Protein AF-A0A9W9QM06-F1 (afdb_monomer)

Mean predicted aligned error: 13.25 Å

Organism: Penicillium brevicompactum (NCBI:txid5074)

Radius of gyration: 21.18 Å; Cα contacts (8 Å, |Δi|>4): 259; chains: 1; bounding box: 56×49×56 Å

Solvent-accessible surface area (backbone atoms only — not comparable to full-atom values): 14933 Å² total; per-residue (Å²): 137,88,85,82,87,90,76,99,64,84,91,76,88,83,69,60,56,23,32,35,39,74,56,100,86,46,78,48,74,53,68,62,34,67,70,49,41,49,54,55,42,48,32,62,78,35,73,86,60,53,84,82,47,45,80,38,79,52,86,68,62,52,46,97,86,40,59,50,33,40,25,37,31,66,77,77,40,32,38,33,41,19,24,74,37,75,56,99,90,37,82,38,80,38,58,40,76,44,50,41,76,61,56,66,76,49,93,64,54,59,59,80,82,54,57,61,77,78,68,60,79,66,77,74,49,69,76,74,63,84,62,74,77,76,82,68,78,82,84,82,78,84,75,76,78,77,48,77,66,52,52,52,51,50,48,56,50,50,52,50,48,62,35,39,33,55,54,72,71,31,77,78,36,68,38,82,90,33,69,60,27,55,42,51,53,52,49,52,51,28,62,76,64,69,63,77,84,87,74,86,74,84,83,68,74,79,48,76,49,90,83,38,65,94,74,68,87,67,71,92,56,56,60,46,84,50,94,94,40,78,47,66,69,80,130

pLDDT: mean 71.0, std 15.87, range [24.39, 90.06]

Sequence (235 aa):
MTWGVEGSGTYTSMVGKWYRLYHPRGRISPPDDESTLRIIKHLCDKPDNLEGWEPVPFSSPIHSNLDYIYTVNIDAGTLTISLWGEIDGLLAPSAVQMDLTKIHEISSINYHLMRKPQCMLGEYIPESNKAQAKQFETFEIDFGIPTPMNELQGQFFTDLVFIWRFHIDDPLTWRYNFPIFRVSCVAFLRLAAWDFEVSFDCNVELPISFASIPLWSYPDADVYGFHGYLVVFTG

Secondary structure (DSSP, 8-state):
------------SSS--EEEE--TTSPPPPTTSHHHHHHHHHHHH-TT--TTPEEESSPPPPPTT-SEEEEEETTTTEEEEEEEEEETTEEEEEEEEEEHHHHHH-SS--HHHH-----TTSTTS-------------------SPPHHHHHHHHHHHHHHHHTHHHHS-TTTTSTTSHHHHHHHHHHHHHHHT--PPP---------STT--------SSSEEEETTEEEE---

Nearest PDB structures (foldseek):
  8tm8-assembly1_A  TM=4.038E-01  e=3.265E-01  Dioscoreophyllum cumminsii
  3hdj-assembly1_B  TM=3.623E-01  e=1.220E+00  Bordetella pertussis
  3mha-assembly2_B  TM=3.062E-01  e=3.184E+00  Mycobacterium tuberculosis H37Rv
  3mh8-assembly2_B  TM=3.086E-01  e=4.561E+00  Mycobacterium tuberculosis H37Rv

Structure (mmCIF, N/CA/C/O backbone):
data_AF-A0A9W9QM06-F1
#
_entry.id   AF-A0A9W9QM06-F1
#
loop_
_atom_site.group_PDB
_atom_site.id
_atom_site.type_symbol
_atom_site.label_atom_id
_atom_site.label_alt_id
_atom_site.label_comp_id
_atom_site.label_asym_id
_atom_site.label_entity_id
_atom_site.label_seq_id
_atom_site.pdbx_PDB_ins_code
_atom_site.Cartn_x
_atom_site.Cartn_y
_atom_site.Cartn_z
_atom_site.occupancy
_atom_site.B_iso_or_equiv
_atom_site.auth_seq_id
_atom_site.auth_comp_id
_atom_site.auth_asym_id
_atom_site.auth_atom_id
_atom_site.pdbx_PDB_model_num
ATOM 1 N N . MET A 1 1 ? 14.118 -23.077 -23.819 1.00 30.78 1 MET A N 1
ATOM 2 C CA . MET A 1 1 ? 13.754 -24.172 -22.899 1.00 30.78 1 MET A CA 1
ATOM 3 C C . MET A 1 1 ? 12.344 -23.864 -22.435 1.00 30.78 1 MET A C 1
ATOM 5 O O . MET A 1 1 ? 12.149 -22.896 -21.719 1.00 30.78 1 MET A O 1
ATOM 9 N N . THR A 1 2 ? 11.364 -24.544 -23.016 1.00 28.34 2 THR A N 1
ATOM 10 C CA . THR A 1 2 ? 9.932 -24.324 -22.786 1.00 28.34 2 THR A CA 1
ATOM 11 C C . THR A 1 2 ? 9.496 -25.081 -21.542 1.00 28.34 2 THR A C 1
ATOM 13 O O . THR A 1 2 ? 9.722 -26.288 -21.476 1.00 28.34 2 THR A O 1
ATOM 16 N N . TRP A 1 3 ? 8.834 -24.406 -20.608 1.00 29.77 3 TRP A N 1
ATOM 17 C CA . TRP A 1 3 ? 8.066 -25.066 -19.557 1.00 29.77 3 TRP A CA 1
ATOM 18 C C . TRP A 1 3 ? 6.601 -24.691 -19.722 1.00 29.77 3 TRP A C 1
ATOM 20 O O . TRP A 1 3 ? 6.249 -23.514 -19.727 1.00 29.77 3 TRP A O 1
ATOM 30 N N . GLY A 1 4 ? 5.782 -25.716 -19.940 1.00 24.39 4 GLY A N 1
ATOM 31 C CA . GLY A 1 4 ? 4.337 -25.631 -20.018 1.00 24.39 4 GLY A CA 1
ATOM 32 C C . GLY A 1 4 ? 3.690 -26.247 -18.780 1.00 24.39 4 GLY A C 1
ATOM 33 O O . GLY A 1 4 ? 4.005 -27.379 -18.432 1.00 24.39 4 GLY A O 1
ATOM 34 N N . VAL A 1 5 ? 2.778 -25.451 -18.220 1.00 33.88 5 VAL A N 1
ATOM 35 C CA . VAL A 1 5 ? 1.422 -25.762 -17.736 1.00 33.88 5 VAL A CA 1
ATOM 36 C C . VAL A 1 5 ? 1.223 -26.604 -16.460 1.00 33.88 5 VAL A C 1
ATOM 38 O O . VAL A 1 5 ? 1.718 -27.711 -16.307 1.00 33.88 5 VAL A O 1
ATOM 41 N N . GLU A 1 6 ? 0.326 -26.037 -15.642 1.00 25.86 6 GLU A N 1
ATOM 42 C CA . GLU A 1 6 ? -0.555 -26.625 -14.623 1.00 25.86 6 GLU A CA 1
ATOM 43 C C . GLU A 1 6 ? -0.038 -26.805 -13.190 1.00 25.86 6 GLU A C 1
ATOM 45 O O . GLU A 1 6 ? 0.567 -27.795 -12.794 1.00 25.86 6 GLU A O 1
ATOM 50 N N . GLY A 1 7 ? -0.448 -25.838 -12.370 1.00 24.67 7 GLY A N 1
ATOM 51 C CA . GLY A 1 7 ? -0.610 -25.964 -10.934 1.00 24.67 7 GLY A CA 1
ATOM 52 C C . GLY A 1 7 ? -1.580 -24.885 -10.470 1.00 24.67 7 GLY A C 1
ATOM 53 O O . GLY A 1 7 ? -1.171 -23.766 -10.184 1.00 24.67 7 GLY A O 1
ATOM 54 N N . SER A 1 8 ? -2.874 -25.209 -10.425 1.00 32.84 8 SER A N 1
ATOM 55 C CA . SER A 1 8 ? -3.881 -24.458 -9.674 1.00 32.84 8 SER A CA 1
ATOM 56 C C . SER A 1 8 ? -3.541 -24.549 -8.183 1.00 32.84 8 SER A C 1
ATOM 58 O O . SER A 1 8 ? -4.066 -25.393 -7.458 1.00 32.84 8 SER A O 1
ATOM 60 N N . GLY A 1 9 ? -2.586 -23.736 -7.748 1.00 25.94 9 GLY A N 1
ATOM 61 C CA . GLY A 1 9 ? -2.232 -23.537 -6.355 1.00 25.94 9 GLY A CA 1
ATOM 62 C C . GLY A 1 9 ? -2.838 -22.226 -5.895 1.00 25.94 9 GLY A C 1
ATOM 63 O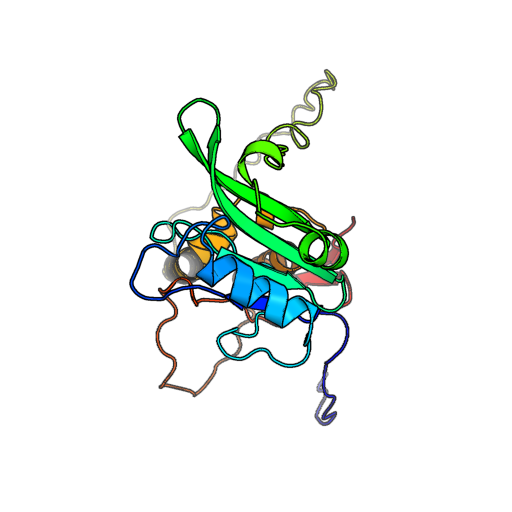 O . GLY A 1 9 ? -2.459 -21.159 -6.365 1.00 25.94 9 GLY A O 1
ATOM 64 N N . THR A 1 10 ? -3.792 -22.295 -4.977 1.00 31.89 10 THR A N 1
ATOM 65 C CA . THR A 1 10 ? -4.155 -21.161 -4.131 1.00 31.89 10 THR A CA 1
ATOM 66 C C . THR A 1 10 ? -2.900 -20.710 -3.381 1.00 31.89 10 THR A C 1
ATOM 68 O O . THR A 1 10 ? -2.533 -21.312 -2.371 1.00 31.89 10 THR A O 1
ATOM 71 N N . TYR A 1 11 ? -2.221 -19.677 -3.882 1.00 32.09 11 TYR A N 1
ATOM 72 C CA . TYR A 1 11 ? -1.158 -18.975 -3.165 1.00 32.09 11 TYR A CA 1
ATOM 73 C C . TYR A 1 11 ? -1.791 -18.120 -2.064 1.00 32.09 11 TYR A C 1
ATOM 75 O O . TYR A 1 11 ? -1.904 -16.903 -2.153 1.00 32.09 11 TYR A O 1
ATOM 83 N N . THR A 1 12 ? -2.270 -18.787 -1.024 1.00 42.03 12 THR A N 1
ATOM 84 C CA . THR A 1 12 ? -2.654 -18.171 0.242 1.00 42.03 12 THR A CA 1
ATOM 85 C C . THR A 1 12 ? -1.739 -18.743 1.301 1.00 42.03 12 THR A C 1
ATOM 87 O O . THR A 1 12 ? -1.973 -19.872 1.723 1.00 42.03 12 THR A O 1
ATOM 90 N N . SER A 1 13 ? -0.702 -17.999 1.694 1.00 40.88 13 SER A N 1
ATOM 91 C CA . SER A 1 13 ? -0.121 -18.024 3.048 1.00 40.88 13 SER A CA 1
ATOM 92 C C . SER A 1 13 ? 1.255 -17.348 3.057 1.00 40.88 13 SER A C 1
ATOM 94 O O . SER A 1 13 ? 2.252 -18.055 3.044 1.00 40.88 13 SER A O 1
ATOM 96 N N . MET A 1 14 ? 1.292 -16.010 3.113 1.00 41.56 14 MET A N 1
ATOM 97 C CA . MET A 1 14 ? 2.364 -15.192 3.743 1.00 41.56 14 MET A CA 1
ATOM 98 C C . MET A 1 14 ? 1.945 -13.719 3.897 1.00 41.56 14 MET A C 1
ATOM 100 O O . MET A 1 14 ? 2.568 -12.964 4.639 1.00 41.56 14 MET A O 1
ATOM 104 N N . VAL A 1 15 ? 0.865 -13.298 3.238 1.00 56.03 15 VAL A N 1
ATOM 105 C CA . VAL A 1 15 ? 0.273 -11.976 3.435 1.00 56.03 15 VAL A CA 1
ATOM 106 C C . VAL A 1 15 ? -0.713 -12.071 4.596 1.00 56.03 15 VAL A C 1
ATOM 108 O O . VAL A 1 15 ? -1.692 -12.810 4.502 1.00 56.03 15 VAL A O 1
ATOM 111 N N . GLY A 1 16 ? -0.433 -11.381 5.705 1.00 61.25 16 GLY A N 1
ATOM 112 C CA . GLY A 1 16 ? -1.362 -11.313 6.836 1.00 61.25 16 GLY A CA 1
ATOM 113 C C . GLY A 1 16 ? -2.766 -10.890 6.387 1.00 61.25 16 GLY A C 1
ATOM 114 O O . GLY A 1 16 ? -2.934 -10.226 5.365 1.00 61.25 16 GLY A O 1
ATOM 115 N N . LYS A 1 17 ? -3.800 -11.276 7.127 1.00 81.25 17 LYS A N 1
ATOM 116 C CA . LYS A 1 17 ? -5.175 -10.855 6.846 1.00 81.25 17 LYS A CA 1
ATOM 117 C C . LYS A 1 17 ? -5.360 -9.391 7.235 1.00 81.25 17 LYS A C 1
ATOM 119 O O . LYS A 1 17 ? -5.677 -9.083 8.389 1.00 81.25 17 LYS A O 1
ATOM 124 N N . TRP A 1 18 ? -5.145 -8.501 6.268 1.00 85.00 18 TRP A N 1
ATOM 125 C CA . TRP A 1 18 ? -5.311 -7.066 6.449 1.00 85.00 18 TRP A CA 1
ATOM 126 C C . TRP A 1 18 ? -6.661 -6.582 5.932 1.00 85.00 18 TRP A C 1
ATOM 128 O O . TRP A 1 18 ? -7.111 -6.959 4.849 1.00 85.00 18 TRP A O 1
ATOM 138 N N . TYR A 1 19 ? -7.279 -5.686 6.693 1.00 86.56 19 TYR A N 1
ATOM 139 C CA . TYR A 1 19 ? -8.492 -5.000 6.274 1.00 86.56 19 TYR A CA 1
ATOM 140 C C . TYR A 1 19 ? -8.398 -3.522 6.608 1.00 86.56 19 TYR A C 1
ATOM 142 O O . TYR A 1 19 ? -7.867 -3.154 7.656 1.00 86.56 19 TYR A O 1
ATOM 150 N N . ARG A 1 20 ? -8.933 -2.670 5.738 1.00 87.25 20 ARG A N 1
ATOM 151 C CA . ARG A 1 20 ? -9.011 -1.227 5.956 1.00 87.25 20 ARG A CA 1
ATOM 152 C C . ARG A 1 20 ? -10.449 -0.766 6.133 1.00 87.25 20 ARG A C 1
ATOM 154 O O . ARG A 1 20 ? -11.363 -1.305 5.519 1.00 87.25 20 ARG A O 1
ATOM 161 N N . LEU A 1 21 ? -10.627 0.288 6.911 1.00 85.88 21 LEU A N 1
ATOM 162 C CA . LEU A 1 21 ? -11.875 1.021 7.041 1.00 85.88 21 LEU A CA 1
ATOM 163 C C . LEU A 1 21 ? -11.596 2.496 6.761 1.00 85.88 21 LEU A C 1
ATOM 165 O O . LEU A 1 21 ? -10.740 3.120 7.398 1.00 85.88 21 LEU A O 1
ATOM 169 N N . TYR A 1 22 ? -12.335 3.048 5.803 1.00 78.06 22 TYR A N 1
ATOM 170 C CA . TYR A 1 22 ? -12.335 4.473 5.497 1.00 78.06 22 TYR A CA 1
ATOM 171 C C . TYR A 1 22 ? -13.716 4.931 5.013 1.00 78.06 22 TYR A C 1
ATOM 173 O O . TYR A 1 22 ? -14.547 4.114 4.615 1.00 78.06 22 TYR A O 1
ATOM 181 N N . HIS A 1 23 ? -13.965 6.244 5.014 1.00 70.31 23 HIS A N 1
ATOM 182 C CA . HIS A 1 23 ? -15.181 6.811 4.436 1.00 70.31 23 HIS A CA 1
ATOM 183 C C . HIS A 1 23 ? -14.873 7.499 3.092 1.00 70.31 23 HIS A C 1
ATOM 185 O O . HIS A 1 23 ? -14.113 8.466 3.068 1.00 70.31 23 HIS A O 1
ATOM 191 N N . PRO A 1 24 ? -15.459 7.058 1.962 1.00 57.94 24 PRO A N 1
ATOM 192 C CA . PRO A 1 24 ? -15.067 7.518 0.624 1.00 57.94 24 PRO A CA 1
ATOM 193 C C . PRO A 1 24 ? -15.405 8.988 0.312 1.00 57.94 24 PRO A C 1
ATOM 195 O O . PRO A 1 24 ? -14.967 9.499 -0.716 1.00 57.94 24 PRO A O 1
ATOM 198 N N . ARG A 1 25 ? -16.208 9.674 1.142 1.00 56.91 25 ARG A N 1
ATOM 199 C CA . ARG A 1 25 ? -16.717 11.034 0.859 1.00 56.91 25 ARG A CA 1
ATOM 200 C C . ARG A 1 25 ? -16.650 12.027 2.024 1.00 56.91 25 ARG A C 1
ATOM 202 O O . ARG A 1 25 ? -17.303 13.066 1.959 1.00 56.91 25 ARG A O 1
ATOM 209 N N . GLY A 1 26 ? -15.898 11.758 3.087 1.00 53.47 26 GLY A N 1
ATOM 210 C CA . GLY A 1 26 ? -15.901 12.678 4.223 1.00 53.47 26 GLY A CA 1
ATOM 211 C C . GLY A 1 26 ? -14.810 12.435 5.243 1.00 53.47 26 GLY A C 1
ATOM 212 O O . GLY A 1 26 ? -14.182 11.378 5.261 1.00 53.47 26 GLY A O 1
ATOM 213 N N . ARG A 1 27 ? -14.637 13.441 6.108 1.00 56.44 27 ARG A N 1
ATOM 214 C CA . ARG A 1 27 ? -13.900 13.312 7.364 1.00 56.44 27 ARG A CA 1
ATOM 215 C C . ARG A 1 27 ? -14.430 12.087 8.092 1.00 56.44 27 ARG A C 1
ATOM 217 O O . ARG A 1 27 ? -15.626 12.019 8.376 1.00 56.44 27 ARG A O 1
ATOM 224 N N . ILE A 1 28 ? -13.570 11.109 8.344 1.00 65.12 28 ILE A N 1
ATOM 225 C CA . ILE A 1 28 ? -13.951 10.021 9.236 1.00 65.12 28 ILE A CA 1
ATOM 226 C C . ILE A 1 28 ? -14.008 10.605 10.636 1.00 65.12 28 ILE A C 1
ATOM 228 O O . ILE A 1 28 ? -13.157 11.419 11.000 1.00 65.12 28 ILE A O 1
ATOM 232 N N . SER A 1 29 ? -15.005 10.187 11.409 1.00 68.50 29 SER A N 1
ATOM 233 C CA . SER A 1 29 ? -15.045 10.519 12.820 1.00 68.50 29 SER A CA 1
ATOM 234 C C . SER A 1 29 ? -13.722 10.104 13.478 1.00 68.50 29 SER A C 1
ATOM 236 O O . SER A 1 29 ? -13.209 9.007 13.209 1.00 68.50 29 SER A O 1
ATOM 238 N N . PRO A 1 30 ? -13.136 10.983 14.299 1.00 73.56 30 PRO A N 1
ATOM 239 C CA . PRO A 1 30 ? -11.843 10.720 14.903 1.00 73.56 30 PRO A CA 1
ATOM 240 C C . PRO A 1 30 ? -11.904 9.468 15.803 1.00 73.56 30 PRO A C 1
ATOM 242 O O . PRO A 1 30 ? -12.996 9.007 16.149 1.00 73.56 30 PRO A O 1
ATOM 245 N N . PRO A 1 31 ? -10.756 8.864 16.159 1.00 72.50 31 PRO A N 1
ATOM 246 C CA . PRO A 1 31 ? -10.723 7.593 16.891 1.00 72.50 31 PRO A CA 1
ATOM 247 C C . PRO A 1 31 ? -11.451 7.609 18.243 1.00 72.50 31 PRO A C 1
ATOM 249 O O . PRO A 1 31 ? -11.847 6.562 18.751 1.00 72.50 31 PRO A O 1
ATOM 252 N N . ASP A 1 32 ? -11.596 8.789 18.839 1.00 72.56 32 ASP A N 1
ATOM 253 C CA . ASP A 1 32 ? -12.296 9.055 20.093 1.00 72.56 32 ASP A CA 1
ATOM 254 C C . ASP A 1 32 ? -13.815 9.220 19.932 1.00 72.56 32 ASP A C 1
ATOM 256 O O . ASP A 1 32 ? -14.530 9.241 20.935 1.00 72.56 32 ASP A O 1
ATOM 260 N N . ASP A 1 33 ? -14.324 9.287 18.700 1.00 81.19 33 ASP A N 1
ATOM 261 C CA . ASP A 1 33 ? -15.757 9.301 18.443 1.00 81.19 33 ASP A CA 1
ATOM 262 C C . ASP A 1 33 ? -16.408 7.969 18.831 1.00 81.19 33 ASP A C 1
ATOM 264 O O . ASP A 1 33 ? -15.908 6.875 18.549 1.00 81.19 33 ASP A O 1
ATOM 268 N N . GLU A 1 34 ? -17.576 8.061 19.461 1.00 79.25 34 GLU A N 1
ATOM 269 C CA . GLU A 1 34 ? -18.265 6.901 20.015 1.00 79.25 34 GLU A CA 1
ATOM 270 C C . GLU A 1 34 ? -18.680 5.898 18.927 1.00 79.25 34 GLU A C 1
ATOM 272 O O . GLU A 1 34 ? -18.667 4.688 19.161 1.00 79.25 34 GLU A O 1
ATOM 277 N N . SER A 1 35 ? -19.027 6.376 17.725 1.00 81.19 35 SER A N 1
ATOM 278 C CA . SER A 1 35 ? -19.419 5.497 16.620 1.00 81.19 35 SER A CA 1
ATOM 279 C C . SER A 1 35 ? -18.226 4.701 16.089 1.00 81.19 35 SER A C 1
ATOM 281 O O . SER A 1 35 ? -18.332 3.483 15.928 1.00 81.19 35 SER A O 1
ATOM 283 N N . THR A 1 36 ? -17.070 5.349 15.927 1.00 81.56 36 THR A N 1
ATOM 284 C CA . THR A 1 36 ? -15.813 4.702 15.536 1.00 81.56 36 THR A CA 1
ATOM 285 C C . THR A 1 36 ? -15.374 3.683 16.583 1.00 81.56 36 THR A C 1
ATOM 287 O O . THR A 1 36 ? -15.065 2.537 16.246 1.00 81.56 36 THR A O 1
ATOM 290 N N . LEU A 1 37 ? -15.412 4.056 17.866 1.00 81.00 37 LEU A N 1
ATOM 291 C CA . LEU A 1 37 ? -15.056 3.159 18.964 1.00 81.00 37 LEU A CA 1
ATOM 292 C C . LEU A 1 37 ? -15.960 1.920 18.994 1.00 81.00 37 LEU A C 1
ATO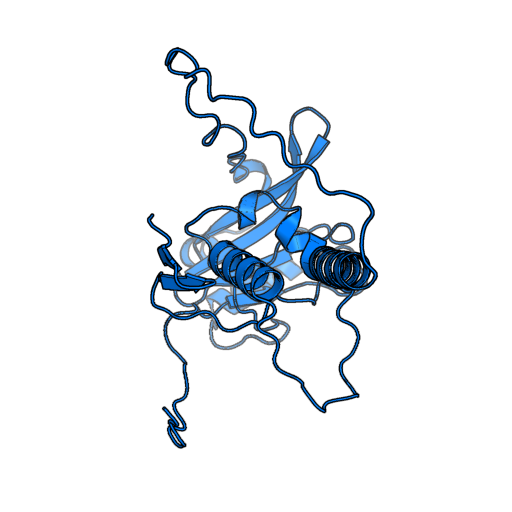M 294 O O . LEU A 1 37 ? -15.469 0.813 19.210 1.00 81.00 37 LEU A O 1
ATOM 298 N N . ARG A 1 38 ? -17.269 2.080 18.754 1.00 83.94 38 ARG A N 1
ATOM 299 C CA . ARG A 1 38 ? -18.207 0.950 18.672 1.00 83.94 38 ARG A CA 1
ATOM 300 C C . ARG A 1 38 ? -17.863 0.000 17.528 1.00 83.94 38 ARG A C 1
ATOM 302 O O . ARG A 1 38 ? -17.912 -1.206 17.744 1.00 83.94 38 ARG A O 1
ATOM 309 N N . ILE A 1 39 ? -17.491 0.514 16.354 1.00 85.06 39 ILE A N 1
ATOM 310 C CA . ILE A 1 39 ? -17.079 -0.319 15.211 1.00 85.06 39 ILE A CA 1
ATOM 311 C C . ILE A 1 39 ? -15.820 -1.121 15.562 1.00 85.06 39 ILE A C 1
ATOM 313 O O . ILE A 1 39 ? -15.783 -2.332 15.351 1.00 85.06 39 ILE A O 1
ATOM 317 N N . ILE A 1 40 ? -14.815 -0.468 16.152 1.00 83.31 40 ILE A N 1
ATOM 318 C CA . ILE A 1 40 ? -13.562 -1.125 16.546 1.00 83.31 40 ILE A CA 1
ATOM 319 C C . ILE A 1 40 ? -13.810 -2.170 17.646 1.00 83.31 40 ILE A C 1
ATOM 321 O O . ILE A 1 40 ? -13.301 -3.282 17.559 1.00 83.31 40 ILE A O 1
ATOM 325 N N . LYS A 1 41 ? -14.624 -1.860 18.661 1.00 83.19 41 LYS A N 1
ATOM 326 C CA . LYS A 1 41 ? -14.968 -2.821 19.724 1.00 83.19 41 LYS A CA 1
ATOM 327 C C . LYS A 1 41 ? -15.761 -4.007 19.199 1.00 83.19 41 LYS A C 1
ATOM 329 O O . LYS A 1 41 ? -15.475 -5.136 19.571 1.00 83.19 41 LYS A O 1
ATOM 334 N N . HIS A 1 42 ? -16.709 -3.761 18.301 1.00 84.94 42 HIS A N 1
ATOM 335 C CA . HIS A 1 42 ? -17.459 -4.828 17.658 1.00 84.94 42 HIS A CA 1
ATOM 336 C C . HIS A 1 42 ? -16.537 -5.764 16.859 1.00 84.94 42 HIS A C 1
ATOM 338 O O . HIS A 1 42 ? -16.736 -6.977 16.892 1.00 84.94 42 HIS A O 1
ATOM 344 N N . LEU A 1 43 ? -15.502 -5.227 16.202 1.00 84.50 43 LEU A N 1
ATOM 345 C CA . LEU A 1 43 ? -14.460 -6.036 15.567 1.00 84.50 43 LEU A CA 1
ATOM 346 C C . LEU A 1 43 ? -13.666 -6.864 16.592 1.00 84.50 43 LEU A C 1
ATOM 348 O O . LEU A 1 43 ? -13.397 -8.032 16.335 1.00 84.50 43 LEU A O 1
ATOM 352 N N . CYS A 1 44 ? -13.320 -6.303 17.756 1.00 81.12 44 CYS A N 1
ATOM 353 C CA . CYS A 1 44 ? -12.672 -7.066 18.831 1.00 81.12 44 CYS A CA 1
ATOM 354 C C . CYS A 1 44 ? -13.556 -8.221 19.339 1.00 81.12 44 CYS A C 1
ATOM 356 O O . CYS A 1 44 ? -13.049 -9.313 19.584 1.00 81.12 44 CYS A O 1
ATOM 358 N N . ASP A 1 45 ? -14.866 -7.994 19.476 1.00 82.69 45 ASP A N 1
ATOM 359 C CA . ASP A 1 45 ? -15.818 -8.998 19.969 1.00 82.69 45 ASP A CA 1
ATOM 360 C C . ASP A 1 45 ? -16.110 -10.088 18.924 1.00 82.69 45 ASP A C 1
ATOM 362 O O . ASP A 1 45 ? -16.369 -11.245 19.265 1.00 82.69 45 ASP A O 1
ATOM 366 N N . LYS A 1 46 ? -16.118 -9.711 17.640 1.00 84.56 46 LYS A N 1
ATOM 367 C CA . LYS A 1 46 ? -16.440 -10.572 16.497 1.00 84.56 46 LYS A CA 1
ATOM 368 C C . LYS A 1 46 ? -15.445 -10.326 15.356 1.00 84.56 46 LYS A C 1
ATOM 370 O O . LYS A 1 46 ? -15.814 -9.684 14.371 1.00 84.56 46 LYS A O 1
ATOM 375 N N . PRO A 1 47 ? -14.219 -10.870 15.441 1.00 79.88 47 PRO A N 1
ATOM 376 C CA . PRO A 1 47 ? -13.173 -10.637 14.439 1.00 79.88 47 PRO A CA 1
ATOM 377 C C . PRO A 1 47 ? -13.541 -11.156 13.042 1.00 79.88 47 PRO A C 1
ATOM 379 O O . PRO A 1 47 ? -13.023 -10.658 12.047 1.00 79.88 47 PRO A O 1
ATOM 382 N N . ASP A 1 48 ? -14.473 -12.109 12.958 1.00 79.69 48 ASP A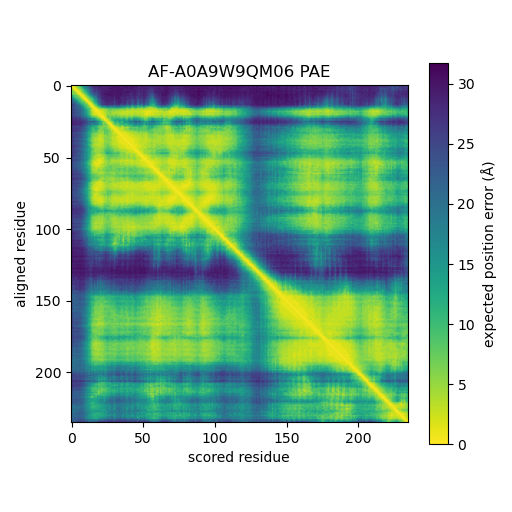 N 1
ATOM 383 C CA . ASP A 1 48 ? -14.982 -12.637 11.689 1.00 79.69 48 ASP A CA 1
ATOM 384 C C . ASP A 1 48 ? -16.032 -11.723 11.027 1.00 79.69 48 ASP A C 1
ATOM 386 O O . ASP A 1 48 ? -16.350 -11.901 9.850 1.00 79.69 48 ASP A O 1
ATOM 390 N N . ASN A 1 49 ? -16.595 -10.748 11.757 1.00 82.31 49 ASN A N 1
ATOM 391 C CA . ASN A 1 49 ? -17.589 -9.823 11.215 1.00 82.31 49 ASN A CA 1
ATOM 392 C C . ASN A 1 49 ? -16.932 -8.525 10.727 1.00 82.31 49 ASN A C 1
ATOM 394 O O . ASN A 1 49 ? -16.821 -7.538 11.455 1.00 82.31 49 ASN A O 1
ATOM 398 N N . LEU A 1 50 ? -16.534 -8.549 9.458 1.00 82.06 50 LEU A N 1
ATOM 399 C CA . LEU A 1 50 ? -15.811 -7.482 8.766 1.00 82.06 50 LEU A CA 1
ATOM 400 C C . LEU A 1 50 ? -16.728 -6.605 7.902 1.00 82.06 50 LEU A C 1
ATOM 402 O O . LEU A 1 50 ? -16.300 -6.038 6.899 1.00 82.06 50 LEU A O 1
ATOM 406 N N . GLU A 1 51 ? -18.005 -6.488 8.267 1.00 83.56 51 GLU A N 1
ATOM 407 C CA . GLU A 1 51 ? -18.941 -5.618 7.556 1.00 83.56 51 GLU A CA 1
ATOM 408 C C . GLU A 1 51 ? -18.428 -4.164 7.532 1.00 83.56 51 GLU A C 1
ATOM 410 O O . GLU A 1 51 ? -18.108 -3.577 8.566 1.00 83.56 51 GLU A O 1
ATOM 415 N N . GLY A 1 52 ? -18.311 -3.592 6.329 1.00 80.50 52 GLY A N 1
ATOM 416 C CA . GLY A 1 52 ? -17.766 -2.248 6.107 1.00 80.50 52 GLY A CA 1
ATOM 417 C C . GLY A 1 52 ? -16.237 -2.165 6.013 1.00 80.50 52 GLY A C 1
ATOM 418 O O . GLY A 1 52 ? -15.723 -1.102 5.668 1.00 80.50 52 GLY A O 1
ATOM 419 N N . TRP A 1 53 ? -15.514 -3.259 6.261 1.00 86.00 53 TRP A N 1
ATOM 420 C CA . TRP A 1 53 ? -14.066 -3.332 6.084 1.00 86.00 53 TRP A CA 1
ATOM 421 C C . TRP A 1 53 ? -13.714 -3.872 4.694 1.00 86.00 53 TRP A C 1
ATOM 423 O O . TRP A 1 53 ? -14.263 -4.872 4.235 1.00 86.00 53 TRP A O 1
ATOM 433 N N . GLU A 1 54 ? -12.773 -3.221 4.019 1.00 86.69 54 GLU A N 1
ATOM 434 C CA . GLU A 1 54 ? -12.274 -3.638 2.710 1.00 86.69 54 GLU A CA 1
ATOM 435 C C . GLU A 1 54 ? -10.995 -4.477 2.878 1.00 86.69 54 GLU A C 1
ATOM 437 O O . GLU A 1 54 ? -10.076 -4.031 3.572 1.00 86.69 54 GLU A O 1
ATOM 442 N N . PRO A 1 55 ? -10.893 -5.669 2.263 1.00 84.88 55 PRO A N 1
ATOM 443 C CA . PRO A 1 55 ? -9.669 -6.462 2.304 1.00 84.88 55 PRO A CA 1
ATOM 444 C C . PRO A 1 55 ? -8.537 -5.752 1.562 1.00 84.88 55 PRO A C 1
ATOM 446 O O . PRO A 1 55 ? -8.723 -5.234 0.461 1.00 84.88 55 PRO A O 1
ATOM 449 N N . VAL A 1 56 ? -7.344 -5.761 2.151 1.00 82.50 56 VAL A N 1
ATOM 450 C CA . VAL A 1 56 ? -6.136 -5.182 1.554 1.00 82.50 56 VAL A CA 1
ATOM 451 C C . VAL A 1 56 ? -4.949 -6.125 1.734 1.00 82.50 56 VAL A C 1
ATOM 453 O O . VAL A 1 56 ? -4.955 -6.953 2.638 1.00 82.50 56 VAL A O 1
ATOM 456 N N . PRO A 1 57 ? -3.913 -6.044 0.889 1.00 77.62 57 PRO A N 1
ATOM 457 C CA . PRO A 1 57 ? -2.732 -6.894 1.026 1.00 77.62 57 PRO A CA 1
ATOM 458 C C . PRO A 1 57 ? -1.765 -6.414 2.120 1.00 77.62 57 PRO A C 1
ATOM 460 O O . PRO A 1 57 ? -0.904 -7.167 2.556 1.00 77.62 57 PRO A O 1
ATOM 463 N N . PHE A 1 58 ? -1.853 -5.165 2.571 1.00 80.62 58 PHE A N 1
ATOM 464 C CA . PHE A 1 58 ? -0.970 -4.613 3.602 1.00 80.62 58 PHE A CA 1
ATOM 465 C C . PHE A 1 58 ? -1.555 -3.329 4.194 1.00 80.62 58 PHE A C 1
ATOM 467 O O . PHE A 1 58 ? -2.594 -2.834 3.750 1.00 80.62 58 PHE A O 1
ATOM 474 N N . SER A 1 59 ? -0.872 -2.784 5.205 1.00 78.38 59 SER A N 1
ATOM 475 C CA . SER A 1 59 ? -1.236 -1.511 5.829 1.00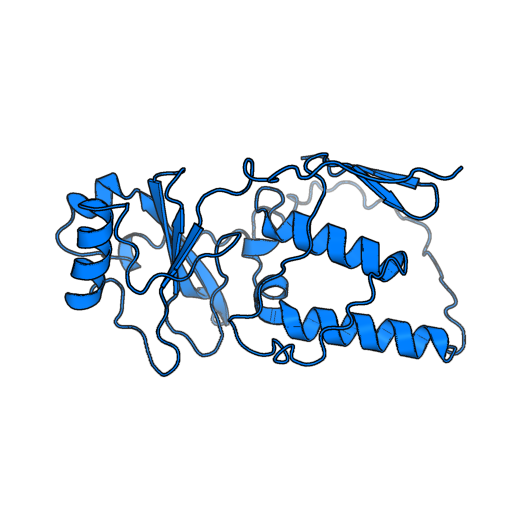 78.38 59 SER A CA 1
ATOM 476 C C . SER A 1 59 ? -1.414 -0.402 4.797 1.00 78.38 59 SER A C 1
ATOM 478 O O . SER A 1 59 ? -0.536 -0.180 3.967 1.00 78.38 59 SER A O 1
ATOM 480 N N . SER A 1 60 ? -2.540 0.309 4.867 1.00 78.62 60 SER A N 1
ATOM 481 C CA . SER A 1 60 ? -2.825 1.406 3.943 1.00 78.62 60 SER A CA 1
ATOM 482 C C . SER A 1 60 ? -2.185 2.719 4.428 1.00 78.62 60 SER A C 1
ATOM 484 O O . SER A 1 60 ? -2.355 3.071 5.604 1.00 78.62 60 SER A O 1
ATOM 486 N N . PRO A 1 61 ? -1.465 3.449 3.555 1.00 77.69 61 PRO A N 1
ATOM 487 C CA . PRO A 1 61 ? -0.916 4.766 3.871 1.00 77.69 61 PRO A CA 1
ATOM 488 C C . PRO A 1 61 ? -2.037 5.802 3.977 1.00 77.69 61 PRO A C 1
ATOM 490 O O . PRO A 1 61 ? -3.110 5.620 3.394 1.00 77.69 61 PRO A O 1
ATOM 493 N N . ILE A 1 62 ? -1.800 6.900 4.701 1.00 78.81 62 ILE A N 1
ATOM 494 C CA . ILE A 1 62 ? -2.785 7.984 4.818 1.00 78.81 62 ILE A CA 1
ATOM 495 C C . ILE A 1 62 ? -2.910 8.766 3.503 1.00 78.81 62 ILE A C 1
ATOM 497 O O . ILE A 1 62 ? -1.926 9.118 2.858 1.00 78.81 62 ILE A O 1
ATOM 501 N N . HIS A 1 63 ? -4.146 9.054 3.099 1.00 75.94 63 HIS A N 1
ATOM 502 C CA . HIS A 1 63 ? -4.440 9.811 1.887 1.00 75.94 63 HIS A CA 1
ATOM 503 C C . HIS A 1 63 ? -4.591 11.311 2.178 1.00 75.94 63 HIS A C 1
ATOM 505 O O . HIS A 1 63 ? -5.113 11.693 3.223 1.00 75.94 63 HIS A O 1
ATOM 511 N N . SER A 1 64 ? -4.233 12.176 1.221 1.00 72.44 64 SER A N 1
ATOM 512 C CA . SER A 1 64 ? -4.297 13.644 1.382 1.00 72.44 64 SER A CA 1
ATOM 513 C C . SER A 1 64 ? -5.696 14.184 1.689 1.00 72.44 64 SER A C 1
ATOM 515 O O . SER A 1 64 ? -5.834 15.241 2.291 1.00 72.44 64 SER A O 1
ATOM 517 N N . ASN A 1 65 ? -6.738 13.466 1.265 1.00 73.75 65 ASN A N 1
ATOM 518 C CA . ASN A 1 65 ? -8.136 13.870 1.455 1.00 73.75 65 ASN A CA 1
ATOM 519 C C . ASN A 1 65 ? -8.814 13.155 2.637 1.00 73.75 65 ASN A C 1
ATOM 521 O O . ASN A 1 65 ? -10.028 13.275 2.788 1.00 73.75 65 ASN A O 1
ATOM 525 N N . LEU A 1 66 ? -8.069 12.362 3.413 1.00 77.00 66 LEU A N 1
ATOM 526 C CA . LEU A 1 66 ? -8.585 11.625 4.564 1.00 77.00 66 LEU A CA 1
ATOM 527 C C . LEU A 1 66 ? -7.878 12.092 5.836 1.00 77.00 66 LEU A C 1
ATOM 529 O O . LEU A 1 66 ? -6.660 12.247 5.854 1.00 77.00 66 LEU A O 1
ATOM 533 N N . ASP A 1 67 ? -8.653 12.269 6.903 1.00 78.44 67 ASP A N 1
ATOM 534 C CA . ASP A 1 67 ? -8.108 12.621 8.219 1.00 78.44 67 ASP A CA 1
ATOM 535 C C . ASP A 1 67 ? -7.543 11.383 8.938 1.00 78.44 67 ASP A C 1
ATOM 537 O O . ASP A 1 67 ? -6.540 11.472 9.646 1.00 78.44 67 ASP A O 1
ATOM 541 N N . TYR A 1 68 ? -8.169 10.219 8.716 1.00 82.25 68 TYR A N 1
ATOM 542 C CA . TYR A 1 68 ? -7.819 8.944 9.342 1.00 82.25 68 TYR A CA 1
ATOM 543 C C . TYR A 1 68 ? -8.012 7.782 8.363 1.00 82.25 68 TYR A C 1
ATOM 545 O O . TYR A 1 68 ? -8.902 7.822 7.512 1.00 82.25 68 TYR A O 1
ATOM 553 N N . ILE A 1 69 ? -7.223 6.722 8.522 1.00 85.38 69 ILE A N 1
ATOM 554 C CA . ILE A 1 69 ? -7.466 5.396 7.944 1.00 85.38 69 ILE A CA 1
ATOM 555 C C . ILE A 1 69 ? -7.206 4.363 9.031 1.00 85.38 69 ILE A C 1
ATOM 557 O O . ILE A 1 69 ? -6.156 4.372 9.672 1.00 85.38 69 ILE A O 1
ATOM 561 N N . TYR A 1 70 ? -8.151 3.450 9.214 1.00 86.56 70 TYR A N 1
ATOM 562 C CA . TYR A 1 70 ? -8.009 2.340 10.147 1.00 86.56 70 TYR A CA 1
ATOM 563 C C . TYR A 1 70 ? -7.616 1.102 9.356 1.00 86.56 70 TYR A C 1
ATOM 565 O O . TYR A 1 70 ? -8.292 0.753 8.395 1.00 86.56 70 TYR A O 1
ATOM 573 N N . THR A 1 71 ? -6.533 0.440 9.743 1.00 88.19 71 THR A N 1
ATOM 574 C CA . THR A 1 71 ? -6.101 -0.827 9.149 1.00 88.19 71 THR A CA 1
ATOM 575 C C . THR A 1 71 ? -5.945 -1.863 10.253 1.00 88.19 71 THR A C 1
ATOM 577 O O . THR A 1 71 ? -5.188 -1.643 11.192 1.00 88.19 71 THR A O 1
ATOM 580 N N . VAL A 1 72 ? -6.635 -2.994 10.158 1.00 88.19 72 VAL A N 1
ATOM 581 C CA . VAL A 1 72 ? -6.481 -4.121 11.082 1.00 88.19 72 VAL A CA 1
ATOM 582 C C . VAL A 1 72 ? -5.646 -5.220 10.438 1.00 88.19 72 VAL A C 1
ATOM 584 O O . VAL A 1 72 ? -5.838 -5.542 9.269 1.00 88.19 72 VAL A O 1
ATOM 587 N N . ASN A 1 73 ? -4.735 -5.802 11.212 1.00 87.50 73 ASN A N 1
ATOM 588 C CA . ASN A 1 73 ? -4.100 -7.081 10.925 1.00 87.50 73 ASN A CA 1
ATOM 589 C C . ASN A 1 73 ? -4.684 -8.113 11.889 1.00 87.50 73 ASN A C 1
ATOM 591 O O . ASN A 1 73 ? -4.375 -8.074 13.083 1.00 87.50 73 ASN A O 1
ATOM 595 N N . ILE A 1 74 ? -5.538 -9.002 11.381 1.00 84.25 74 ILE A N 1
ATOM 596 C CA . ILE A 1 74 ? -6.212 -10.008 12.213 1.00 84.25 74 ILE A CA 1
ATOM 597 C C . ILE A 1 74 ? -5.204 -11.019 12.754 1.00 84.25 74 ILE A C 1
ATOM 599 O O . ILE A 1 74 ? -5.264 -11.368 13.929 1.00 84.25 74 ILE A O 1
ATOM 603 N N . ASP A 1 75 ? -4.244 -11.440 11.931 1.00 83.81 75 ASP A N 1
ATOM 604 C CA . ASP A 1 75 ? -3.275 -12.469 12.319 1.00 83.81 75 ASP A CA 1
ATOM 605 C C . ASP A 1 75 ? -2.309 -11.960 13.398 1.00 83.81 75 ASP A C 1
ATOM 607 O O . ASP A 1 75 ? -1.937 -12.703 14.303 1.00 83.81 75 ASP A O 1
ATOM 611 N N . ALA A 1 76 ? -1.929 -10.679 13.333 1.00 82.69 76 ALA A N 1
ATOM 612 C CA . ALA A 1 76 ? -1.100 -10.040 14.355 1.00 82.69 76 ALA A CA 1
ATOM 613 C C . ALA A 1 76 ? -1.907 -9.500 15.550 1.00 82.69 76 ALA A C 1
ATOM 615 O O . ALA A 1 76 ? -1.312 -9.090 16.544 1.00 82.69 76 ALA A O 1
ATOM 616 N N . GLY A 1 77 ? -3.240 -9.449 15.456 1.00 84.88 77 GLY A N 1
ATOM 617 C CA . GLY A 1 77 ? -4.098 -8.868 16.486 1.00 84.88 77 GLY A CA 1
ATOM 618 C C . GLY A 1 77 ? -3.882 -7.364 16.694 1.00 84.88 77 GLY A C 1
ATOM 619 O O . GLY A 1 77 ? -4.037 -6.872 17.811 1.00 84.88 77 GLY A O 1
ATOM 620 N N . THR A 1 78 ? -3.498 -6.618 15.651 1.00 86.75 78 THR A N 1
ATOM 621 C CA . THR A 1 78 ? -3.168 -5.186 15.770 1.00 86.75 78 THR A CA 1
ATOM 622 C C . THR A 1 78 ? -4.071 -4.295 14.932 1.00 86.75 78 THR A C 1
ATOM 624 O O . THR A 1 78 ? -4.325 -4.592 13.766 1.00 86.75 78 THR A O 1
ATOM 627 N N . LEU A 1 79 ? -4.458 -3.151 15.490 1.00 87.00 79 LEU A N 1
ATOM 628 C CA . LEU A 1 79 ? -5.075 -2.035 14.782 1.00 87.00 79 LEU A CA 1
ATOM 629 C C . LEU A 1 79 ? -4.039 -0.930 14.562 1.00 87.00 79 LEU A C 1
ATOM 631 O O . LEU A 1 79 ? -3.418 -0.457 15.511 1.00 87.00 79 LEU A O 1
ATOM 635 N N . THR A 1 80 ? -3.903 -0.474 13.327 1.00 86.69 80 THR A N 1
ATOM 636 C CA . THR A 1 80 ? -3.106 0.690 12.947 1.00 86.69 80 THR A CA 1
ATOM 637 C C . THR A 1 80 ? -4.036 1.823 12.538 1.00 86.69 80 THR A C 1
ATOM 639 O O . THR A 1 80 ? -4.907 1.647 11.690 1.00 86.69 80 THR A O 1
ATOM 642 N N . ILE A 1 81 ? -3.842 2.992 13.136 1.00 85.81 81 ILE A N 1
ATOM 643 C CA . ILE A 1 81 ? -4.529 4.233 12.788 1.00 85.81 81 ILE A CA 1
ATOM 644 C C . ILE A 1 81 ? -3.519 5.112 12.058 1.00 85.81 81 ILE A C 1
ATOM 646 O O . ILE A 1 81 ? -2.592 5.627 12.686 1.00 85.81 81 ILE A O 1
ATOM 650 N N . SER A 1 82 ? -3.683 5.265 10.749 1.00 84.62 82 SER A N 1
ATOM 651 C CA . SER A 1 82 ? -2.899 6.187 9.923 1.00 84.62 82 SER A CA 1
ATOM 652 C C . SER A 1 82 ? -3.585 7.553 9.914 1.00 84.62 82 SER A C 1
ATOM 654 O O . SER A 1 82 ? -4.801 7.628 9.744 1.00 84.62 82 SER A O 1
ATOM 656 N N . LEU A 1 83 ? -2.828 8.628 10.113 1.00 85.00 83 LEU A N 1
ATOM 657 C CA . LEU A 1 83 ? -3.315 10.007 10.180 1.00 85.00 83 LEU A CA 1
ATOM 658 C C . LEU A 1 83 ? -2.220 10.997 9.764 1.00 85.00 83 LEU A C 1
ATOM 660 O O . LEU A 1 83 ? -1.041 10.647 9.697 1.00 85.00 83 LEU A O 1
ATOM 664 N N . TRP A 1 84 ? -2.597 12.254 9.549 1.00 81.06 84 TRP A N 1
ATOM 665 C CA . TRP A 1 84 ? -1.632 13.334 9.358 1.00 81.06 84 TRP A CA 1
ATOM 666 C C . TRP A 1 84 ? -1.095 13.823 10.706 1.00 81.06 84 TRP A C 1
ATOM 668 O O . TRP A 1 84 ? -1.846 14.241 11.588 1.00 81.06 84 TRP A O 1
ATOM 678 N N . GLY A 1 85 ? 0.222 13.748 10.871 1.00 77.62 85 GLY A N 1
ATOM 679 C CA . GLY A 1 85 ? 0.953 14.381 11.958 1.00 77.62 85 GLY A CA 1
ATOM 680 C C . GLY A 1 85 ? 1.659 15.648 11.486 1.00 77.62 85 GLY A C 1
ATOM 681 O O . GLY A 1 85 ? 1.761 15.921 10.298 1.00 77.62 85 GLY A O 1
ATOM 682 N N . GLU A 1 86 ? 2.185 16.405 12.440 1.00 76.25 86 GLU A N 1
ATOM 683 C CA . GLU A 1 86 ? 3.069 17.546 12.190 1.00 76.25 86 GLU A CA 1
ATOM 684 C C . GLU A 1 86 ? 4.480 17.225 12.700 1.00 76.25 86 GLU A C 1
ATOM 686 O O . GLU A 1 86 ? 4.625 16.775 13.846 1.00 76.25 86 GLU A O 1
ATOM 691 N N . ILE A 1 87 ? 5.487 17.425 11.848 1.00 69.56 87 ILE A N 1
ATOM 692 C CA . ILE A 1 87 ? 6.922 17.301 12.138 1.00 69.56 87 ILE A CA 1
ATOM 693 C C . ILE A 1 87 ? 7.581 18.598 11.669 1.00 69.56 87 ILE A C 1
ATOM 695 O O . ILE A 1 87 ? 7.467 18.946 10.498 1.00 69.56 87 ILE A O 1
ATOM 699 N N . ASP A 1 88 ? 8.241 19.325 12.572 1.00 73.75 88 ASP A N 1
ATOM 700 C CA . ASP A 1 88 ? 8.944 20.583 12.262 1.00 73.75 88 ASP A CA 1
ATOM 701 C C . ASP A 1 88 ? 8.099 21.614 11.476 1.00 73.75 88 ASP A C 1
ATOM 703 O O . ASP A 1 88 ? 8.609 22.355 10.638 1.00 73.75 88 ASP A O 1
ATOM 707 N N . GLY A 1 89 ? 6.787 21.667 11.740 1.00 71.50 89 GLY A N 1
ATOM 708 C CA . GLY A 1 89 ? 5.849 22.570 11.056 1.00 71.50 89 GLY A CA 1
ATOM 709 C C . GLY A 1 89 ? 5.310 22.059 9.714 1.00 71.50 89 GLY A C 1
ATOM 710 O O . GLY A 1 89 ? 4.518 22.747 9.071 1.00 71.50 89 GLY A O 1
ATOM 711 N N . LEU A 1 90 ? 5.721 20.866 9.274 1.00 76.56 90 LEU A N 1
ATOM 712 C CA . LEU A 1 90 ? 5.271 20.228 8.037 1.00 76.56 90 LEU A CA 1
ATOM 713 C C . LEU A 1 90 ? 4.324 19.063 8.334 1.00 76.56 90 LEU A C 1
ATOM 715 O O . LEU A 1 90 ? 4.565 18.255 9.234 1.00 76.56 90 LEU A O 1
ATOM 719 N N . LEU A 1 91 ? 3.249 18.962 7.547 1.00 76.81 91 LEU A N 1
ATOM 720 C CA . LEU A 1 91 ? 2.354 17.808 7.590 1.00 76.81 91 LEU A CA 1
ATOM 721 C C . LEU A 1 91 ? 3.066 16.581 7.028 1.00 76.81 91 LEU A C 1
ATOM 723 O O . LEU A 1 91 ? 3.601 16.617 5.921 1.00 76.81 91 LEU A O 1
ATOM 727 N N . ALA A 1 92 ? 3.031 15.491 7.782 1.00 78.94 92 ALA A N 1
ATOM 728 C CA . ALA A 1 92 ? 3.660 14.236 7.417 1.00 78.94 92 ALA A CA 1
ATOM 729 C C . ALA A 1 92 ? 2.780 13.043 7.811 1.00 78.94 92 ALA A C 1
ATOM 731 O O . ALA A 1 92 ? 2.079 13.108 8.830 1.00 78.94 92 ALA A O 1
ATOM 732 N N . PRO A 1 93 ? 2.827 11.939 7.048 1.00 81.25 93 PRO A N 1
ATOM 733 C CA . PRO A 1 93 ? 2.175 10.697 7.431 1.00 81.25 93 PRO A CA 1
ATOM 734 C C . PRO A 1 93 ? 2.638 10.217 8.808 1.00 81.25 93 PRO A C 1
ATOM 736 O O . PRO A 1 93 ? 3.825 10.238 9.139 1.00 81.25 93 PRO A O 1
ATOM 739 N N . SER A 1 94 ? 1.690 9.783 9.629 1.00 80.81 94 SER A N 1
ATOM 740 C CA . SER A 1 94 ? 1.938 9.221 10.951 1.00 80.81 94 SER A CA 1
ATOM 741 C C . SER A 1 94 ? 1.020 8.029 11.175 1.00 80.81 94 SER A C 1
ATOM 743 O O . SER A 1 94 ? -0.124 8.017 10.731 1.00 80.81 94 SER A O 1
ATOM 745 N N . ALA A 1 95 ? 1.496 7.045 11.932 1.00 81.75 95 ALA A N 1
ATOM 746 C CA . ALA A 1 95 ? 0.711 5.874 12.289 1.00 81.75 95 ALA A CA 1
ATOM 747 C C . ALA A 1 95 ? 0.812 5.578 13.787 1.00 81.75 95 ALA A C 1
ATOM 749 O O . ALA A 1 95 ? 1.888 5.673 14.383 1.00 81.75 95 ALA A O 1
ATOM 750 N N . VAL A 1 96 ? -0.315 5.203 14.389 1.00 82.00 96 VAL A N 1
ATOM 751 C CA . VAL A 1 96 ? -0.393 4.704 15.765 1.00 82.00 96 VAL A CA 1
ATOM 752 C C . VAL A 1 96 ? -0.877 3.265 15.718 1.00 82.00 96 VAL A C 1
ATOM 754 O O . VAL A 1 96 ? -1.976 2.995 15.243 1.00 82.00 96 VAL A O 1
ATOM 757 N N . GLN A 1 97 ? -0.057 2.343 16.214 1.00 83.25 97 GLN A N 1
ATOM 758 C CA . GLN A 1 97 ? -0.403 0.928 16.298 1.00 83.25 97 GLN 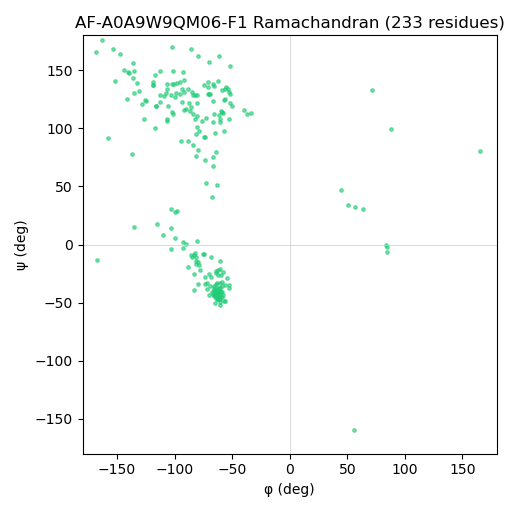A CA 1
ATOM 759 C C . GLN A 1 97 ? -0.842 0.569 17.717 1.00 83.25 97 GLN A C 1
ATOM 761 O O . GLN A 1 97 ? -0.237 0.999 18.702 1.00 83.25 97 GLN A O 1
ATOM 766 N N . MET A 1 98 ? -1.890 -0.238 17.814 1.00 82.00 98 MET A N 1
ATOM 767 C CA . MET A 1 98 ? -2.498 -0.691 19.055 1.00 82.00 98 MET A CA 1
ATOM 768 C C . MET A 1 98 ? -2.790 -2.187 18.980 1.00 82.00 98 MET A C 1
ATOM 770 O O . MET A 1 98 ? -3.079 -2.730 17.918 1.00 82.00 98 MET A O 1
ATOM 774 N N . ASP A 1 99 ? -2.728 -2.843 20.131 1.00 84.12 99 ASP A N 1
ATOM 775 C CA . ASP A 1 99 ? -3.139 -4.235 20.294 1.00 84.12 99 ASP A CA 1
ATOM 776 C C . ASP A 1 99 ? -4.664 -4.288 20.478 1.00 84.12 99 ASP A C 1
ATOM 778 O O . ASP A 1 99 ? -5.208 -3.561 21.319 1.00 84.12 99 ASP A O 1
ATOM 782 N N . LEU A 1 100 ? -5.352 -5.126 19.700 1.00 82.94 100 LEU A N 1
ATOM 783 C CA . LEU A 1 100 ? -6.810 -5.279 19.755 1.00 82.94 100 LEU A CA 1
ATOM 784 C C . LEU A 1 100 ? -7.294 -5.712 21.144 1.00 82.94 100 LEU A C 1
ATOM 786 O O . LEU A 1 100 ? -8.371 -5.287 21.569 1.00 82.94 100 LEU A O 1
ATOM 790 N N . THR A 1 101 ? -6.492 -6.490 21.876 1.00 81.00 101 THR A N 1
ATOM 791 C CA . THR A 1 101 ? -6.826 -6.929 23.241 1.00 81.00 101 THR A CA 1
ATOM 792 C C . THR A 1 101 ? -6.907 -5.750 24.207 1.00 81.00 101 THR A C 1
ATOM 794 O O . THR A 1 101 ? -7.837 -5.656 25.003 1.00 81.00 101 THR A O 1
ATOM 797 N N . LYS A 1 102 ? -5.995 -4.781 24.073 1.00 79.69 102 LYS A N 1
ATOM 798 C CA . LYS A 1 102 ? -5.966 -3.573 24.908 1.00 79.69 102 LYS A CA 1
ATOM 799 C C . LYS A 1 102 ? -7.103 -2.619 24.569 1.00 79.69 102 LYS A C 1
ATOM 801 O O . LYS A 1 102 ? -7.607 -1.941 25.453 1.00 79.69 102 LYS A O 1
ATOM 806 N N . ILE A 1 103 ? -7.523 -2.561 23.305 1.00 76.25 103 ILE A N 1
ATOM 807 C CA . ILE A 1 103 ? -8.629 -1.690 22.884 1.00 76.25 103 ILE A CA 1
ATOM 808 C C . ILE A 1 103 ? -9.955 -2.132 23.513 1.00 76.25 103 ILE A C 1
ATOM 810 O O . ILE A 1 103 ? -10.764 -1.281 23.890 1.00 76.25 103 ILE A O 1
ATOM 814 N N . HIS A 1 104 ? -10.165 -3.441 23.672 1.00 69.06 104 HIS A N 1
ATOM 815 C CA . HIS A 1 104 ? -11.373 -3.971 24.303 1.00 69.06 104 HIS A CA 1
ATOM 816 C C . HIS A 1 104 ? -11.553 -3.450 25.744 1.00 69.06 104 HIS A C 1
ATOM 818 O O . HIS A 1 104 ? -12.666 -3.127 26.159 1.00 69.06 104 HIS A O 1
ATOM 824 N N . GLU A 1 105 ? -10.449 -3.267 26.472 1.00 70.88 105 GLU A N 1
ATOM 825 C CA . GLU A 1 105 ? -10.440 -2.822 27.872 1.00 70.88 105 GLU A CA 1
ATOM 826 C C . GLU A 1 105 ? -10.592 -1.299 28.046 1.00 70.88 105 GLU A C 1
ATOM 828 O O . GLU A 1 105 ? -10.872 -0.818 29.145 1.00 70.88 105 GLU A O 1
ATOM 833 N N . ILE A 1 106 ? -10.422 -0.515 26.978 1.00 72.75 106 ILE A N 1
ATOM 834 C CA . ILE A 1 106 ? -10.350 0.947 27.055 1.00 72.75 106 ILE A CA 1
ATOM 835 C C . ILE A 1 106 ? -11.723 1.590 26.787 1.00 72.75 106 ILE A C 1
ATOM 837 O O . ILE A 1 106 ? -12.492 1.177 25.915 1.00 72.75 106 ILE A O 1
ATOM 841 N N . SER A 1 107 ? -12.058 2.642 27.541 1.00 65.50 107 SER A N 1
ATOM 842 C CA . SER A 1 107 ? -13.301 3.412 27.375 1.00 65.50 107 SER A CA 1
ATOM 843 C C . SER A 1 107 ? -13.227 4.488 26.285 1.00 65.50 107 SER A C 1
ATOM 845 O O . SER A 1 107 ? -14.264 4.823 25.723 1.00 65.50 107 SER A O 1
ATOM 847 N N . SER A 1 108 ? -12.035 4.997 25.955 1.00 66.75 108 SER A N 1
ATOM 848 C CA . SER A 1 108 ? -11.805 5.951 24.861 1.00 66.75 108 SER A CA 1
ATOM 849 C C . SER A 1 108 ? -10.398 5.836 24.262 1.00 66.75 108 SER A C 1
ATOM 851 O O . SER A 1 108 ? -9.407 5.676 24.977 1.00 66.75 108 SER A O 1
ATOM 853 N N . ILE A 1 109 ? -10.280 5.949 22.937 1.00 67.69 109 ILE A N 1
ATOM 854 C CA . ILE A 1 109 ? -8.978 5.935 22.259 1.00 67.69 109 ILE A CA 1
ATOM 855 C C . ILE A 1 109 ? -8.364 7.336 22.355 1.00 67.69 109 ILE A C 1
ATOM 857 O O . ILE A 1 109 ? -8.625 8.208 21.530 1.00 67.69 109 ILE A O 1
ATOM 861 N N . ASN A 1 110 ? -7.513 7.570 23.356 1.00 65.69 110 ASN A N 1
ATOM 862 C CA . ASN A 1 110 ? -6.722 8.800 23.421 1.00 65.69 110 ASN A CA 1
ATOM 863 C C . ASN A 1 110 ? -5.477 8.684 22.526 1.00 65.69 110 ASN A C 1
ATOM 865 O O . ASN A 1 110 ? -4.356 8.468 22.995 1.00 65.69 110 ASN A O 1
ATOM 869 N N . TYR A 1 111 ? -5.679 8.814 21.214 1.00 63.91 111 TYR A N 1
ATOM 870 C CA . TYR A 1 111 ? -4.601 8.699 20.231 1.00 63.91 111 TYR A CA 1
ATOM 871 C C . TYR A 1 111 ? -3.542 9.808 20.373 1.00 63.91 111 TYR A C 1
ATOM 873 O O . TYR A 1 111 ? -2.385 9.584 20.026 1.00 63.91 111 TYR A O 1
ATOM 881 N N . HIS A 1 112 ? -3.888 10.968 20.949 1.00 58.78 112 HIS A N 1
ATOM 882 C CA . HIS A 1 112 ? -2.931 12.038 21.252 1.00 58.78 112 HIS A CA 1
ATOM 883 C C . HIS A 1 112 ? -1.902 11.629 22.315 1.00 58.78 112 HIS A C 1
ATOM 885 O O . HIS A 1 112 ? -0.726 11.953 22.167 1.00 58.78 112 HIS A O 1
ATOM 891 N N . LEU A 1 113 ? -2.309 10.880 23.349 1.00 52.22 113 LEU A N 1
ATOM 892 C CA . LEU A 1 113 ? -1.381 10.313 24.340 1.00 52.22 113 LEU A CA 1
ATOM 893 C C . LEU A 1 113 ? -0.576 9.130 23.785 1.00 52.22 113 LEU A C 1
ATOM 895 O O . LEU A 1 113 ? 0.534 8.864 24.244 1.00 52.22 113 LEU A O 1
ATOM 899 N N . MET A 1 114 ? -1.137 8.413 22.807 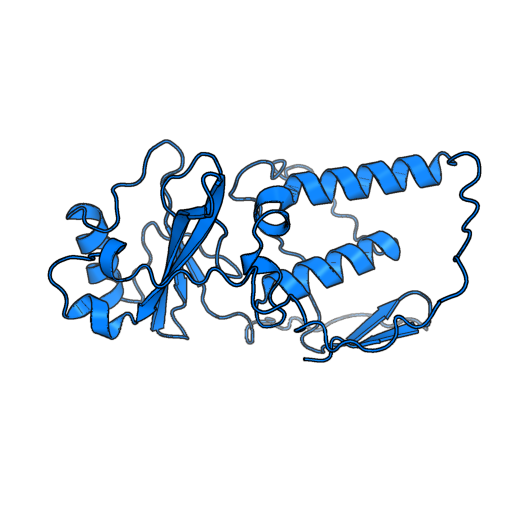1.00 53.31 114 MET A N 1
ATOM 900 C CA . MET A 1 114 ? -0.505 7.255 22.166 1.00 53.31 114 MET A CA 1
ATOM 901 C C . MET A 1 114 ? 0.341 7.621 20.944 1.00 53.31 114 MET A C 1
ATOM 903 O O . MET A 1 114 ? 0.971 6.737 20.360 1.00 53.31 114 MET A O 1
ATOM 907 N N . ARG A 1 115 ? 0.424 8.916 20.605 1.00 52.84 115 ARG A N 1
ATOM 908 C CA . ARG A 1 115 ? 1.385 9.493 19.662 1.00 52.84 115 ARG A CA 1
ATOM 909 C C . ARG A 1 115 ? 2.789 9.380 20.256 1.00 52.84 115 ARG A C 1
ATOM 911 O O . ARG A 1 115 ? 3.431 10.373 20.573 1.00 52.84 115 ARG A O 1
ATOM 918 N N . LYS A 1 116 ? 3.307 8.158 20.385 1.00 47.59 116 LYS A N 1
ATOM 919 C CA . LYS A 1 116 ? 4.734 7.969 20.165 1.00 47.59 116 LYS A CA 1
ATOM 920 C C . LYS A 1 116 ? 4.910 8.281 18.687 1.00 47.59 116 LYS A C 1
ATOM 922 O O . LYS A 1 116 ? 4.340 7.554 17.873 1.00 47.59 116 LYS A O 1
ATOM 927 N N . PRO A 1 117 ? 5.594 9.373 18.322 1.00 44.12 117 PRO A N 1
ATOM 928 C CA . PRO A 1 117 ? 5.898 9.590 16.930 1.00 44.12 117 PRO A CA 1
ATOM 929 C C . PRO A 1 117 ? 6.742 8.388 16.521 1.00 44.12 117 PRO A C 1
ATOM 931 O O . PRO A 1 117 ? 7.900 8.290 16.911 1.00 44.12 117 PRO A O 1
ATOM 934 N N . GLN A 1 118 ? 6.190 7.467 15.734 1.00 47.34 118 GLN A N 1
ATOM 935 C CA . GLN A 1 118 ? 7.024 6.607 14.900 1.00 47.34 118 GLN A CA 1
ATOM 936 C C . GLN A 1 118 ? 7.559 7.463 13.744 1.00 47.34 118 GLN A C 1
ATOM 938 O O . GLN A 1 118 ? 7.387 7.151 12.571 1.00 47.34 118 GLN A O 1
ATOM 943 N N . CYS A 1 119 ? 8.165 8.595 14.095 1.00 40.69 119 CYS A N 1
ATOM 944 C CA . CYS A 1 119 ? 8.864 9.480 13.199 1.00 40.69 119 CYS A CA 1
ATOM 945 C C . CYS A 1 119 ? 10.266 8.896 13.060 1.00 40.69 119 CYS A C 1
ATOM 947 O O . CYS A 1 119 ? 11.175 9.222 13.815 1.00 40.69 119 CYS A O 1
ATOM 949 N N . MET A 1 120 ? 10.403 7.953 12.134 1.00 48.50 120 MET A N 1
ATOM 950 C CA . MET A 1 120 ? 11.669 7.270 11.864 1.00 48.50 120 MET A CA 1
ATOM 951 C C . MET A 1 120 ? 12.381 7.888 10.663 1.00 48.50 120 MET A C 1
ATOM 953 O O . MET A 1 120 ? 13.122 7.202 9.970 1.00 48.50 120 MET A O 1
ATOM 957 N N . LEU A 1 121 ? 12.179 9.185 10.406 1.00 41.66 121 LEU A N 1
ATOM 958 C CA . LEU A 1 121 ? 13.068 9.900 9.490 1.00 41.66 121 LEU A CA 1
ATOM 959 C C . LEU A 1 121 ? 14.501 9.950 10.068 1.00 41.66 121 LEU A C 1
ATOM 961 O O . LEU A 1 121 ? 15.465 10.067 9.322 1.00 41.66 121 LEU A O 1
ATOM 965 N N . GLY A 1 122 ? 14.645 9.817 11.396 1.00 37.62 122 GLY A N 1
ATOM 966 C CA . GLY A 1 122 ? 15.928 9.878 12.100 1.00 37.62 122 GLY A CA 1
ATOM 967 C C . GLY A 1 122 ? 16.694 8.558 12.247 1.00 37.62 122 GLY A C 1
ATOM 968 O O . GLY A 1 122 ? 17.897 8.612 12.466 1.00 37.62 122 GLY A O 1
ATOM 969 N N . GLU A 1 123 ? 16.061 7.385 12.118 1.00 37.38 123 GLU A N 1
ATOM 970 C CA . GLU A 1 123 ? 16.755 6.097 12.353 1.00 37.38 123 GLU A CA 1
ATOM 971 C C . GLU A 1 123 ? 17.507 5.556 11.125 1.00 37.38 123 GLU A C 1
ATOM 973 O O . GLU A 1 123 ? 18.310 4.635 11.249 1.00 37.38 123 GLU A O 1
ATOM 978 N N . TYR A 1 124 ? 17.311 6.167 9.953 1.00 38.97 124 TYR A N 1
ATOM 979 C CA . TYR A 1 124 ? 18.078 5.888 8.732 1.00 38.97 124 TYR A CA 1
ATOM 980 C C . TYR A 1 124 ? 18.920 7.076 8.265 1.00 38.97 124 TYR A C 1
ATOM 982 O O . TYR A 1 124 ? 19.400 7.081 7.135 1.00 38.97 124 TYR A O 1
ATOM 990 N N . ILE A 1 125 ? 19.168 8.065 9.126 1.00 35.59 125 ILE A N 1
ATOM 991 C CA . ILE A 1 125 ? 20.449 8.757 9.026 1.00 35.59 125 ILE A CA 1
ATOM 992 C C . ILE A 1 125 ? 21.400 7.746 9.654 1.00 35.59 125 ILE A C 1
ATOM 994 O O . ILE A 1 125 ? 21.319 7.564 10.871 1.00 35.59 125 ILE A O 1
ATOM 998 N N . PRO A 1 126 ? 22.256 7.034 8.888 1.00 36.19 126 PRO A N 1
ATOM 999 C CA . PRO A 1 126 ? 23.365 6.368 9.543 1.00 36.19 126 PRO A CA 1
ATOM 1000 C C . PRO A 1 126 ? 23.995 7.479 10.361 1.00 36.19 126 PRO A C 1
ATOM 1002 O O . PRO A 1 126 ? 24.321 8.518 9.772 1.00 36.19 126 PRO A O 1
ATOM 1005 N N . GLU A 1 127 ? 24.093 7.319 11.690 1.00 38.09 127 GLU A N 1
ATOM 1006 C CA . GLU A 1 127 ? 24.997 8.152 12.470 1.00 38.09 127 GLU A CA 1
ATOM 1007 C C . GLU A 1 127 ? 26.219 8.265 11.590 1.00 38.09 127 GLU A C 1
ATOM 1009 O O . GLU A 1 127 ? 26.783 7.242 11.182 1.00 38.09 127 GLU A O 1
ATOM 1014 N N . SER A 1 128 ? 26.497 9.489 11.144 1.00 43.50 128 SER A N 1
ATOM 1015 C CA . SER A 1 128 ? 27.654 9.782 10.335 1.00 43.50 128 SER A CA 1
ATOM 1016 C C . SER A 1 128 ? 28.829 9.539 11.272 1.00 43.50 128 SER A C 1
ATOM 1018 O O . SER A 1 128 ? 29.478 10.469 11.754 1.00 43.50 128 SER A O 1
ATOM 1020 N N . ASN A 1 129 ? 29.134 8.260 11.511 1.00 41.31 129 ASN A N 1
ATOM 1021 C CA . ASN A 1 129 ? 30.466 7.741 11.527 1.00 41.31 129 ASN A CA 1
ATOM 1022 C C . ASN A 1 129 ? 31.143 8.578 10.472 1.00 41.31 129 ASN A C 1
ATOM 1024 O O . ASN A 1 129 ? 30.748 8.559 9.304 1.00 41.31 129 ASN A O 1
ATOM 1028 N N . LYS A 1 130 ? 32.087 9.396 10.921 1.00 44.75 130 LYS A N 1
ATOM 1029 C CA . LYS A 1 130 ? 33.029 10.118 10.081 1.00 44.75 130 LYS A CA 1
ATOM 1030 C C . LYS A 1 130 ? 33.894 9.086 9.345 1.00 44.75 130 LYS A C 1
ATOM 1032 O O . LYS A 1 130 ? 35.116 9.106 9.433 1.00 44.75 130 LYS A O 1
ATOM 1037 N N . ALA A 1 131 ? 33.255 8.120 8.691 1.00 48.59 131 ALA A N 1
ATOM 1038 C CA . ALA A 1 131 ? 33.811 7.266 7.693 1.00 48.59 131 ALA A CA 1
ATOM 1039 C C . ALA A 1 131 ? 34.207 8.259 6.620 1.00 48.59 131 ALA A C 1
ATOM 1041 O O . ALA A 1 131 ? 33.360 8.967 6.074 1.00 48.59 131 ALA A O 1
ATOM 1042 N N . GLN A 1 132 ? 35.516 8.402 6.445 1.00 48.03 132 GLN A N 1
ATOM 1043 C CA . GLN A 1 132 ? 36.099 9.107 5.320 1.00 48.03 132 GLN A CA 1
ATOM 1044 C C . GLN A 1 132 ? 35.235 8.793 4.106 1.00 48.03 132 GLN A C 1
ATOM 1046 O O . GLN A 1 132 ? 35.136 7.623 3.728 1.00 48.03 132 GLN A O 1
ATOM 1051 N N . ALA A 1 133 ? 34.535 9.804 3.585 1.00 53.53 133 ALA A N 1
ATOM 1052 C CA . ALA A 1 133 ? 33.743 9.650 2.383 1.00 53.53 133 ALA A CA 1
ATOM 1053 C C . ALA A 1 133 ? 34.691 9.053 1.347 1.00 53.53 133 ALA A C 1
ATOM 1055 O O . ALA A 1 133 ? 35.655 9.707 0.944 1.00 53.53 133 ALA A O 1
ATOM 1056 N N . LYS A 1 134 ? 34.505 7.770 1.014 1.00 59.84 134 LYS A N 1
ATOM 1057 C CA . LYS A 1 134 ? 35.251 7.158 -0.078 1.00 59.84 134 LYS A CA 1
ATOM 1058 C C . LYS A 1 134 ? 34.910 8.015 -1.283 1.00 59.84 134 LYS A C 1
ATOM 1060 O O . LYS A 1 134 ? 33.747 8.102 -1.663 1.00 59.84 134 LYS A O 1
ATOM 1065 N N . GLN A 1 135 ? 35.909 8.718 -1.801 1.00 54.47 135 GLN A N 1
ATOM 1066 C CA . GLN A 1 135 ? 35.788 9.443 -3.050 1.00 54.47 135 GLN A CA 1
ATOM 1067 C C . GLN A 1 135 ? 35.582 8.375 -4.120 1.00 54.47 135 GLN A C 1
ATOM 1069 O O . GLN A 1 135 ? 36.525 7.707 -4.537 1.00 54.47 135 GLN A O 1
ATOM 1074 N N . PHE A 1 136 ? 34.323 8.125 -4.460 1.00 60.50 136 PHE A N 1
ATOM 1075 C CA . PHE A 1 136 ? 33.987 7.345 -5.632 1.00 60.50 136 PHE A CA 1
ATOM 1076 C C . PHE A 1 136 ? 34.232 8.238 -6.842 1.00 60.50 136 PHE A C 1
ATOM 1078 O O . PHE A 1 136 ? 33.941 9.435 -6.811 1.00 60.50 136 PHE A O 1
ATOM 1085 N N . GLU A 1 137 ? 34.831 7.662 -7.874 1.00 66.38 137 GLU A N 1
ATOM 1086 C CA . GLU A 1 137 ? 34.973 8.318 -9.164 1.00 66.38 137 GLU A CA 1
ATOM 1087 C C . GLU A 1 137 ? 33.577 8.722 -9.655 1.00 66.38 137 GLU A C 1
ATOM 1089 O O . GLU A 1 137 ? 32.624 7.947 -9.527 1.00 66.38 137 GLU A O 1
ATOM 1094 N N . THR A 1 138 ? 33.431 9.960 -10.130 1.00 73.62 138 THR A N 1
ATOM 1095 C CA . THR A 1 138 ? 32.151 10.458 -10.637 1.00 73.62 138 THR A CA 1
ATOM 1096 C C . THR A 1 138 ? 31.712 9.557 -11.783 1.00 73.62 138 THR A C 1
ATOM 1098 O O . THR A 1 138 ? 32.366 9.507 -12.821 1.00 73.62 138 THR A O 1
ATOM 1101 N N . PHE A 1 139 ? 30.617 8.822 -11.591 1.00 63.28 139 PHE A N 1
ATOM 1102 C CA . PHE A 1 139 ? 30.039 8.010 -12.652 1.00 63.28 139 PHE A CA 1
ATOM 1103 C C . PHE A 1 139 ? 29.337 8.940 -13.643 1.00 63.28 139 PHE A C 1
ATOM 1105 O O . PHE A 1 139 ? 28.191 9.340 -13.440 1.00 63.28 139 PHE A O 1
ATOM 1112 N N . GLU A 1 140 ? 30.062 9.346 -14.682 1.00 72.88 140 GLU A N 1
ATOM 1113 C CA . GLU A 1 140 ? 29.516 10.142 -15.776 1.00 72.88 140 GLU A CA 1
ATOM 1114 C C . GLU A 1 140 ? 28.773 9.218 -16.743 1.00 72.88 140 GLU A C 1
ATOM 1116 O O . GLU A 1 140 ? 29.371 8.502 -17.546 1.00 72.88 140 GLU A O 1
ATOM 1121 N N . ILE A 1 141 ? 27.445 9.212 -16.638 1.00 74.50 141 ILE A N 1
ATOM 1122 C CA . ILE A 1 141 ? 26.572 8.579 -17.624 1.00 74.50 141 ILE A CA 1
ATOM 1123 C C . ILE A 1 141 ? 26.195 9.643 -18.651 1.00 74.50 141 ILE A C 1
ATOM 1125 O O . ILE A 1 141 ? 25.512 10.612 -18.319 1.00 74.50 141 ILE A O 1
ATOM 1129 N N . ASP A 1 142 ? 26.613 9.452 -19.901 1.00 79.25 142 ASP A N 1
ATOM 1130 C CA . ASP A 1 142 ? 26.066 10.208 -21.024 1.00 79.25 142 ASP A CA 1
ATOM 1131 C C . ASP A 1 142 ? 24.750 9.561 -21.467 1.00 79.25 142 ASP A C 1
ATOM 1133 O O . ASP A 1 142 ? 24.727 8.460 -22.020 1.00 79.25 142 ASP A O 1
ATOM 1137 N N . PHE A 1 143 ? 23.639 10.236 -21.183 1.00 69.69 143 PHE A N 1
ATOM 1138 C CA . PHE A 1 143 ? 22.305 9.773 -21.557 1.00 69.69 143 PHE A CA 1
ATOM 1139 C C . PHE A 1 143 ? 21.943 10.095 -23.016 1.00 69.69 143 PHE A C 1
ATOM 1141 O O . PHE A 1 143 ? 20.943 9.575 -23.514 1.00 69.69 143 PHE A O 1
ATOM 1148 N N . GLY A 1 144 ? 22.735 10.921 -23.712 1.00 82.38 144 GLY A N 1
ATOM 1149 C CA . GLY A 1 144 ? 22.444 11.357 -25.075 1.00 82.38 144 GLY A CA 1
ATOM 1150 C C . GLY A 1 144 ? 21.071 12.030 -25.228 1.00 82.38 144 GLY A C 1
ATOM 1151 O O . GLY A 1 144 ? 20.470 12.521 -24.273 1.00 82.38 144 GLY A O 1
ATOM 1152 N N . ILE A 1 145 ? 20.566 12.073 -26.465 1.00 85.94 145 ILE A N 1
ATOM 1153 C CA . ILE A 1 145 ? 19.192 12.513 -26.747 1.00 85.94 145 ILE A CA 1
ATOM 1154 C C . ILE A 1 145 ? 18.255 11.328 -26.466 1.00 85.94 145 ILE A C 1
ATOM 1156 O O . ILE A 1 145 ? 18.498 10.252 -27.024 1.00 85.94 145 ILE A O 1
ATOM 1160 N N . PRO A 1 146 ? 17.186 11.498 -25.661 1.00 84.00 146 PRO A N 1
ATOM 1161 C CA . PRO A 1 146 ? 16.212 10.441 -25.423 1.00 84.00 146 PRO A CA 1
ATOM 1162 C C . PRO A 1 146 ? 15.677 9.874 -26.737 1.00 84.00 146 PRO A C 1
ATOM 1164 O O . PRO A 1 146 ? 15.275 10.609 -27.639 1.00 84.00 146 PRO A O 1
ATOM 1167 N N . THR A 1 147 ? 15.674 8.552 -26.854 1.00 88.00 147 THR A N 1
ATOM 1168 C CA . THR A 1 147 ? 14.989 7.882 -27.961 1.00 88.00 147 THR A CA 1
ATOM 1169 C C . THR A 1 147 ? 13.484 7.815 -27.673 1.00 88.00 147 THR A C 1
ATOM 1171 O O . THR A 1 147 ? 13.090 7.865 -26.505 1.00 88.00 147 THR A O 1
ATOM 1174 N N . PRO A 1 148 ? 12.626 7.581 -28.685 1.00 90.06 148 PRO A N 1
ATOM 1175 C CA . PRO A 1 148 ? 11.201 7.322 -28.450 1.00 90.06 148 PRO A CA 1
ATOM 1176 C C . PRO A 1 148 ? 10.944 6.171 -27.464 1.00 90.06 148 PRO A C 1
ATOM 1178 O O . PRO A 1 148 ? 9.947 6.160 -26.748 1.00 90.06 148 PRO A O 1
ATOM 1181 N N . MET A 1 149 ? 11.866 5.203 -27.390 1.00 84.50 149 MET A N 1
ATOM 1182 C CA . MET A 1 149 ? 11.805 4.138 -26.392 1.00 84.50 149 MET A CA 1
ATOM 1183 C C . MET A 1 149 ? 12.007 4.686 -24.975 1.00 84.50 149 MET A C 1
ATOM 1185 O O . MET A 1 149 ? 11.270 4.309 -24.073 1.00 84.50 149 MET A O 1
ATOM 1189 N N . ASN A 1 150 ? 12.962 5.597 -24.769 1.00 84.50 150 ASN A N 1
ATOM 1190 C CA . ASN A 1 150 ? 13.197 6.211 -23.459 1.00 84.50 150 ASN A CA 1
ATOM 1191 C C . ASN A 1 150 ? 12.017 7.078 -23.011 1.00 84.50 150 ASN A C 1
ATOM 1193 O O . ASN A 1 150 ? 11.669 7.071 -21.834 1.00 84.50 150 ASN A O 1
ATOM 1197 N N . GLU A 1 151 ? 11.378 7.787 -23.940 1.00 88.00 151 GLU A N 1
ATOM 1198 C CA . GLU A 1 151 ? 10.163 8.552 -23.649 1.00 88.00 151 GLU A CA 1
ATOM 1199 C C . GLU A 1 151 ? 9.033 7.632 -23.173 1.00 88.00 151 GLU A C 1
ATOM 1201 O O . GLU A 1 151 ? 8.396 7.906 -22.156 1.00 88.00 151 GLU A O 1
ATOM 1206 N N . LEU A 1 152 ? 8.845 6.489 -23.843 1.00 86.00 152 LEU A N 1
ATOM 1207 C CA . LEU A 1 152 ? 7.865 5.486 -23.436 1.00 86.00 152 LEU A CA 1
ATOM 1208 C C . LEU A 1 152 ? 8.185 4.900 -22.049 1.00 86.00 152 LEU A C 1
ATOM 1210 O O . LEU A 1 152 ? 7.284 4.790 -21.220 1.00 86.00 152 LEU A O 1
ATOM 1214 N N . GLN A 1 153 ? 9.457 4.588 -21.761 1.00 84.44 153 GLN A N 1
ATOM 1215 C CA . GLN A 1 153 ? 9.903 4.159 -20.421 1.00 84.44 153 GLN A CA 1
ATOM 1216 C C . GLN A 1 153 ? 9.545 5.190 -19.353 1.00 84.44 153 GLN A C 1
ATOM 1218 O O . GLN A 1 153 ? 8.992 4.840 -18.310 1.00 84.44 153 GLN A O 1
ATOM 1223 N N . GLY A 1 154 ? 9.856 6.459 -19.627 1.00 84.19 154 GLY A N 1
ATOM 1224 C CA . GLY A 1 154 ? 9.573 7.565 -18.724 1.00 84.19 154 GLY A CA 1
ATOM 1225 C C . GLY A 1 154 ? 8.079 7.714 -18.456 1.00 84.19 154 GLY A C 1
ATOM 1226 O O . GLY A 1 154 ? 7.690 7.918 -17.306 1.00 84.19 154 GLY A O 1
ATOM 1227 N N . GLN A 1 155 ? 7.239 7.542 -19.480 1.00 86.00 155 GLN A N 1
ATOM 1228 C CA . GLN A 1 155 ? 5.788 7.606 -19.328 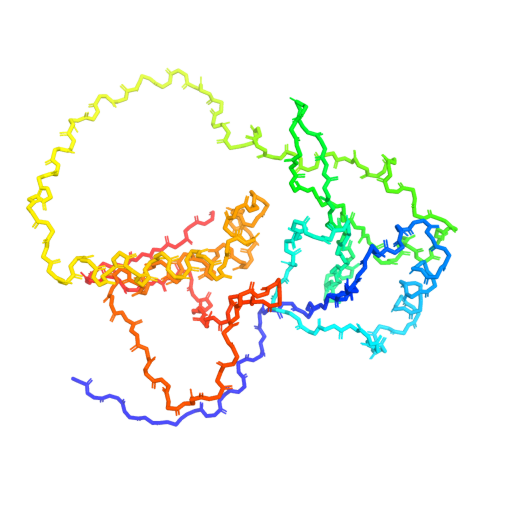1.00 86.00 155 GLN A CA 1
ATOM 1229 C C . GLN A 1 155 ? 5.263 6.468 -18.442 1.00 86.00 155 GLN A C 1
ATOM 1231 O O . GLN A 1 155 ? 4.585 6.745 -17.457 1.00 86.00 155 GLN A O 1
ATOM 1236 N N . PHE A 1 156 ? 5.646 5.213 -18.709 1.00 84.56 156 PHE A N 1
ATOM 1237 C CA . PHE A 1 156 ? 5.242 4.067 -17.880 1.00 84.56 156 PHE A CA 1
ATOM 1238 C C . PHE A 1 156 ? 5.666 4.219 -16.418 1.00 84.56 156 PHE A C 1
ATOM 1240 O O . PHE A 1 156 ? 4.889 3.932 -15.507 1.00 84.56 156 PHE A O 1
ATOM 1247 N N . PHE A 1 157 ? 6.897 4.678 -16.185 1.00 84.75 157 PHE A N 1
ATOM 1248 C CA . PHE A 1 157 ? 7.390 4.928 -14.836 1.00 84.75 157 PHE A CA 1
ATOM 1249 C C . PHE A 1 157 ? 6.586 6.032 -14.141 1.00 84.75 157 PHE A C 1
ATOM 1251 O O . PHE A 1 157 ? 6.164 5.859 -12.999 1.00 84.75 157 PHE A O 1
ATOM 1258 N N . THR A 1 158 ? 6.337 7.143 -14.836 1.00 85.19 158 THR A N 1
ATOM 1259 C CA . THR A 1 158 ? 5.553 8.267 -14.306 1.00 85.19 158 THR A CA 1
ATOM 1260 C C . THR A 1 158 ? 4.134 7.835 -13.956 1.00 85.19 158 THR A C 1
ATOM 1262 O O . THR A 1 158 ? 3.653 8.157 -12.871 1.00 85.19 158 THR A O 1
ATOM 1265 N N . ASP A 1 159 ? 3.490 7.061 -14.829 1.00 84.69 159 ASP A N 1
ATOM 1266 C CA . ASP A 1 159 ? 2.140 6.551 -14.605 1.00 84.69 159 ASP A CA 1
ATOM 1267 C C . ASP A 1 159 ? 2.099 5.599 -13.402 1.00 84.69 159 ASP A C 1
ATOM 1269 O O . ASP A 1 159 ? 1.215 5.735 -12.554 1.00 84.69 159 ASP A O 1
ATOM 1273 N N . LEU A 1 160 ? 3.085 4.699 -13.252 1.00 84.56 160 LEU A N 1
ATOM 1274 C CA . LEU A 1 160 ? 3.180 3.839 -12.066 1.00 84.56 160 LEU A CA 1
ATOM 1275 C C . LEU A 1 160 ? 3.325 4.673 -10.789 1.00 84.56 160 LEU A C 1
ATOM 1277 O O . LEU A 1 160 ? 2.575 4.474 -9.831 1.00 84.56 160 LEU A O 1
ATOM 1281 N N . VAL A 1 161 ? 4.290 5.598 -10.769 1.00 83.75 161 VAL A N 1
ATOM 1282 C CA . VAL A 1 161 ? 4.546 6.446 -9.598 1.00 83.75 161 VAL A CA 1
ATOM 1283 C C . VAL A 1 161 ? 3.297 7.237 -9.242 1.00 83.75 161 VAL A C 1
ATOM 1285 O O . VAL A 1 161 ? 2.952 7.334 -8.071 1.00 83.75 161 VAL A O 1
ATOM 1288 N N . PHE A 1 162 ? 2.578 7.751 -10.237 1.00 82.81 162 PHE A N 1
ATOM 1289 C CA . PHE A 1 162 ? 1.352 8.499 -10.013 1.00 82.81 162 PHE A CA 1
ATOM 1290 C C . PHE A 1 162 ? 0.233 7.631 -9.418 1.00 82.81 162 PHE A C 1
ATOM 1292 O O . PHE A 1 162 ? -0.417 8.048 -8.457 1.00 82.81 162 PHE A O 1
ATOM 1299 N N . ILE A 1 163 ? 0.039 6.415 -9.937 1.00 81.88 163 ILE A N 1
ATOM 1300 C CA . ILE A 1 163 ? -0.962 5.451 -9.451 1.00 81.88 163 ILE A CA 1
ATOM 1301 C C . ILE A 1 163 ? -0.662 5.020 -8.005 1.00 81.88 163 ILE A C 1
ATOM 1303 O O . ILE A 1 163 ? -1.578 4.872 -7.193 1.00 81.88 163 ILE A O 1
ATOM 1307 N N . TRP A 1 164 ? 0.614 4.858 -7.644 1.00 84.00 164 TRP A N 1
ATOM 1308 C CA . TRP A 1 164 ? 1.039 4.417 -6.308 1.00 84.00 164 TRP A CA 1
ATOM 1309 C C . TRP A 1 164 ? 1.576 5.533 -5.414 1.00 84.00 164 TRP A C 1
ATOM 1311 O O . TRP A 1 164 ? 2.145 5.243 -4.360 1.00 84.00 164 TRP A O 1
ATOM 1321 N N . ARG A 1 165 ? 1.357 6.801 -5.778 1.00 81.81 165 ARG A N 1
ATOM 1322 C CA . ARG A 1 165 ? 1.970 7.956 -5.105 1.00 81.81 165 ARG A CA 1
ATOM 1323 C C . ARG A 1 165 ? 1.759 7.967 -3.597 1.00 81.81 165 ARG A C 1
ATOM 1325 O O . ARG A 1 165 ? 2.680 8.255 -2.861 1.00 81.81 165 ARG A O 1
ATOM 1332 N N . PHE A 1 166 ? 0.592 7.553 -3.105 1.00 78.75 166 PHE A N 1
ATOM 1333 C CA . PHE A 1 166 ? 0.329 7.528 -1.660 1.00 78.75 166 PHE A CA 1
ATOM 1334 C C . PHE A 1 166 ? 1.152 6.488 -0.905 1.00 78.75 166 PHE A C 1
ATOM 1336 O O . PHE A 1 166 ? 1.422 6.672 0.274 1.00 78.75 166 PHE A O 1
ATOM 1343 N N . HIS A 1 167 ? 1.544 5.402 -1.572 1.00 81.75 167 HIS A N 1
ATOM 1344 C CA . HIS A 1 167 ? 2.448 4.413 -0.996 1.00 81.75 167 HIS A CA 1
ATOM 1345 C C . HIS A 1 167 ? 3.900 4.863 -1.146 1.00 81.75 167 HIS A C 1
ATOM 1347 O O . HIS A 1 167 ? 4.670 4.687 -0.217 1.00 81.75 167 HIS A O 1
ATOM 1353 N N . ILE A 1 168 ? 4.267 5.469 -2.276 1.00 82.94 168 ILE A N 1
ATOM 1354 C CA . ILE A 1 168 ? 5.632 5.943 -2.563 1.00 82.94 168 ILE A CA 1
ATOM 1355 C C . ILE A 1 168 ? 6.006 7.179 -1.734 1.00 82.94 168 ILE A C 1
ATOM 1357 O O . ILE A 1 168 ? 7.139 7.291 -1.280 1.00 82.94 168 ILE A O 1
ATOM 1361 N N . ASP A 1 169 ? 5.074 8.098 -1.511 1.00 79.81 169 ASP A N 1
ATOM 1362 C CA . ASP A 1 169 ? 5.328 9.351 -0.798 1.00 79.81 169 ASP A CA 1
ATOM 1363 C C . ASP A 1 169 ? 5.301 9.167 0.729 1.00 79.81 169 ASP A C 1
ATOM 1365 O O . ASP A 1 169 ? 5.779 10.039 1.455 1.00 79.81 169 ASP A O 1
ATOM 1369 N N . ASP A 1 170 ? 4.747 8.058 1.237 1.00 78.62 170 ASP A N 1
ATOM 1370 C CA . ASP A 1 170 ? 4.690 7.760 2.670 1.00 78.62 170 ASP A CA 1
ATOM 1371 C C . ASP A 1 170 ? 6.004 7.108 3.143 1.00 78.62 170 ASP A C 1
ATOM 1373 O O . ASP A 1 170 ? 6.273 5.953 2.815 1.00 78.62 170 ASP A O 1
ATOM 1377 N N . PRO A 1 171 ? 6.826 7.777 3.975 1.00 76.94 171 PRO A N 1
ATOM 1378 C CA . PRO A 1 171 ? 8.090 7.212 4.447 1.00 76.94 171 PRO A CA 1
ATOM 1379 C C . PRO A 1 171 ? 7.934 5.906 5.244 1.00 76.94 171 PRO A C 1
ATOM 1381 O O . PRO A 1 171 ? 8.892 5.143 5.378 1.00 76.94 171 PRO A O 1
ATOM 1384 N N . LEU A 1 172 ? 6.750 5.635 5.804 1.00 75.12 172 LEU A N 1
ATOM 1385 C CA . LEU A 1 172 ? 6.492 4.432 6.596 1.00 75.12 172 LEU A CA 1
ATOM 1386 C C . LEU A 1 172 ? 6.466 3.160 5.740 1.00 75.12 172 LEU A C 1
ATOM 1388 O O . LEU A 1 172 ? 6.764 2.081 6.258 1.00 75.12 172 LEU A O 1
ATOM 1392 N N . THR A 1 173 ? 6.151 3.274 4.449 1.00 79.06 173 THR A N 1
ATOM 1393 C CA . THR A 1 173 ? 6.076 2.134 3.521 1.00 79.06 173 THR A CA 1
ATOM 1394 C C . THR A 1 173 ? 7.455 1.659 3.068 1.00 79.06 173 THR A C 1
ATOM 1396 O O . THR A 1 173 ? 7.603 0.499 2.694 1.00 79.06 173 THR A O 1
ATOM 1399 N N . TRP A 1 174 ? 8.479 2.514 3.158 1.00 79.19 174 TRP A N 1
ATOM 1400 C CA . TRP A 1 174 ? 9.844 2.217 2.711 1.00 79.19 174 TRP A CA 1
ATOM 1401 C C . TRP A 1 174 ? 10.669 1.385 3.693 1.00 79.19 174 TRP A C 1
ATOM 1403 O O . TRP A 1 174 ? 11.845 1.105 3.460 1.00 79.19 174 TRP A O 1
ATOM 1413 N N . ARG A 1 175 ? 10.070 0.972 4.809 1.00 75.00 175 ARG A N 1
ATOM 1414 C CA . ARG A 1 175 ? 10.724 0.077 5.761 1.00 75.00 175 ARG A CA 1
ATOM 1415 C C . ARG A 1 175 ? 10.831 -1.316 5.153 1.00 75.00 175 ARG A C 1
ATOM 1417 O O . ARG A 1 175 ? 9.827 -1.898 4.763 1.00 75.00 175 ARG A O 1
ATOM 1424 N N . TYR A 1 176 ? 12.027 -1.894 5.190 1.00 68.50 176 TYR A N 1
ATOM 1425 C CA . TYR A 1 176 ? 12.299 -3.225 4.636 1.00 68.50 176 TYR A CA 1
ATOM 1426 C C . TYR A 1 176 ? 11.336 -4.320 5.146 1.00 68.50 176 TYR A C 1
ATOM 1428 O O . TYR A 1 176 ? 10.934 -5.210 4.399 1.00 68.50 176 TYR A O 1
ATOM 1436 N N . ASN A 1 177 ? 10.912 -4.218 6.410 1.00 70.44 177 ASN A N 1
ATOM 1437 C CA . ASN A 1 177 ? 9.995 -5.171 7.045 1.00 70.44 177 ASN A CA 1
ATOM 1438 C C . ASN A 1 177 ? 8.531 -5.041 6.584 1.00 70.44 177 ASN A C 1
ATOM 1440 O O . ASN A 1 177 ? 7.697 -5.856 6.976 1.00 70.44 177 ASN A O 1
ATOM 1444 N N . PHE A 1 178 ? 8.185 -4.013 5.807 1.00 74.38 178 PHE A N 1
ATOM 1445 C CA . PHE A 1 178 ? 6.824 -3.799 5.334 1.00 74.38 178 PHE A CA 1
ATOM 1446 C C . PHE A 1 178 ? 6.626 -4.481 3.971 1.00 74.38 178 PHE A C 1
ATOM 1448 O O . PHE A 1 178 ? 7.421 -4.258 3.058 1.00 74.38 178 PHE A O 1
ATOM 1455 N N . PRO A 1 179 ? 5.545 -5.262 3.772 1.00 77.75 179 PRO A N 1
ATOM 1456 C CA . PRO A 1 179 ? 5.291 -5.943 2.498 1.00 77.75 179 PRO A CA 1
ATOM 1457 C C . PRO A 1 179 ? 5.248 -4.997 1.290 1.00 77.75 179 PRO A C 1
ATOM 1459 O O . PRO A 1 179 ? 5.727 -5.339 0.212 1.00 77.75 179 PRO A O 1
ATOM 1462 N N . ILE A 1 180 ? 4.736 -3.778 1.487 1.00 80.62 180 ILE A N 1
ATOM 1463 C CA . ILE A 1 180 ? 4.664 -2.744 0.450 1.00 80.62 180 ILE A CA 1
ATOM 1464 C C . ILE A 1 180 ? 6.044 -2.348 -0.098 1.00 80.62 180 ILE A C 1
ATOM 1466 O O . ILE A 1 180 ? 6.158 -2.092 -1.297 1.00 80.62 180 ILE A O 1
ATOM 1470 N N . PHE A 1 181 ? 7.103 -2.366 0.721 1.00 83.19 181 PHE A N 1
ATOM 1471 C CA . PHE A 1 181 ? 8.468 -2.123 0.247 1.00 83.19 181 PHE A CA 1
ATOM 1472 C C . PHE A 1 181 ? 8.868 -3.169 -0.797 1.00 83.19 181 PHE A C 1
ATOM 1474 O O . PHE A 1 181 ? 9.289 -2.822 -1.898 1.00 83.19 181 PHE A O 1
ATOM 1481 N N . ARG A 1 182 ? 8.654 -4.455 -0.486 1.00 80.75 182 ARG A N 1
ATOM 1482 C CA . ARG A 1 182 ? 8.977 -5.573 -1.386 1.00 80.75 182 ARG A CA 1
ATOM 1483 C C . ARG A 1 182 ? 8.193 -5.486 -2.693 1.00 80.75 182 ARG A C 1
ATOM 1485 O O . ARG A 1 182 ? 8.786 -5.599 -3.763 1.00 80.75 182 ARG A O 1
ATOM 1492 N N . VAL A 1 183 ? 6.888 -5.217 -2.610 1.00 83.62 183 VAL A N 1
ATOM 1493 C CA . VAL A 1 183 ? 6.026 -5.025 -3.790 1.00 83.62 183 VAL A CA 1
ATOM 1494 C C . VAL A 1 183 ? 6.540 -3.876 -4.658 1.00 83.62 183 VAL A C 1
ATOM 1496 O O . VAL A 1 183 ? 6.665 -4.028 -5.873 1.00 83.62 183 VAL A O 1
ATOM 1499 N N . SER A 1 184 ? 6.895 -2.748 -4.038 1.00 83.94 184 SER A N 1
ATOM 1500 C CA . SER A 1 184 ? 7.407 -1.570 -4.745 1.00 83.94 184 SER A CA 1
ATOM 1501 C C . SER A 1 184 ? 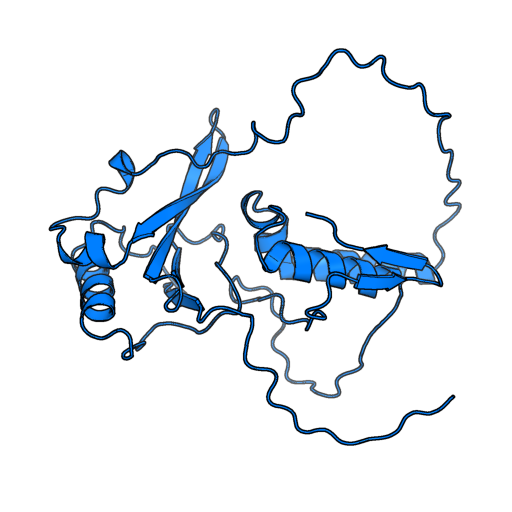8.740 -1.868 -5.434 1.00 83.94 184 SER A C 1
ATOM 1503 O O . SER A 1 184 ? 8.899 -1.583 -6.619 1.00 83.94 184 SER A O 1
ATOM 1505 N N . CYS A 1 185 ? 9.680 -2.514 -4.739 1.00 84.38 185 CYS A N 1
ATOM 1506 C CA . CYS A 1 185 ? 10.963 -2.904 -5.320 1.00 84.38 185 CYS A CA 1
ATOM 1507 C C . CYS A 1 185 ? 10.802 -3.853 -6.509 1.00 84.38 185 CYS A C 1
ATOM 1509 O O . CYS A 1 185 ? 11.411 -3.629 -7.554 1.00 84.38 185 CYS A O 1
ATOM 1511 N N . VAL A 1 186 ? 9.973 -4.892 -6.377 1.00 82.12 186 VAL A N 1
ATOM 1512 C CA . VAL A 1 186 ? 9.704 -5.824 -7.481 1.00 82.12 186 VAL A CA 1
ATOM 1513 C C . VAL A 1 186 ? 9.061 -5.099 -8.657 1.00 82.12 186 VAL A C 1
ATOM 1515 O O . VAL A 1 186 ? 9.423 -5.366 -9.801 1.00 82.12 186 VAL A O 1
ATOM 1518 N N . ALA A 1 187 ? 8.176 -4.135 -8.406 1.00 83.88 187 ALA A N 1
ATOM 1519 C CA . ALA A 1 187 ? 7.573 -3.364 -9.479 1.00 83.88 187 ALA A CA 1
ATOM 1520 C C . ALA A 1 187 ? 8.573 -2.487 -10.236 1.00 83.88 187 ALA A C 1
ATOM 1522 O O . ALA A 1 187 ? 8.572 -2.481 -11.468 1.00 83.88 187 ALA A O 1
ATOM 1523 N N . PHE A 1 188 ? 9.473 -1.806 -9.527 1.00 85.56 188 PHE A N 1
ATOM 1524 C CA . PHE A 1 188 ? 10.533 -1.038 -10.177 1.00 85.56 188 PHE A CA 1
ATOM 1525 C C . PHE A 1 188 ? 11.490 -1.934 -10.963 1.00 85.56 188 PHE A C 1
ATOM 1527 O O . PHE A 1 188 ? 11.881 -1.576 -12.072 1.00 85.56 188 PHE A O 1
ATOM 1534 N N . LEU A 1 189 ? 11.826 -3.116 -10.438 1.00 84.94 189 LEU A N 1
ATOM 1535 C CA . LEU A 1 189 ? 12.663 -4.081 -11.149 1.00 84.94 189 LEU A CA 1
ATOM 1536 C C . LEU A 1 189 ? 11.977 -4.621 -12.409 1.00 84.94 189 LEU A C 1
ATOM 1538 O O . LEU A 1 189 ? 12.632 -4.728 -13.443 1.00 84.94 189 LEU A O 1
ATOM 1542 N N . ARG A 1 190 ? 10.672 -4.911 -12.355 1.00 81.81 190 ARG A N 1
ATOM 1543 C CA . ARG A 1 190 ? 9.878 -5.322 -13.523 1.00 81.81 190 ARG A CA 1
ATOM 1544 C C . ARG A 1 190 ? 9.810 -4.231 -14.585 1.00 81.81 190 ARG A C 1
ATOM 1546 O O . ARG A 1 190 ? 10.090 -4.508 -15.747 1.00 81.81 190 ARG A O 1
ATOM 1553 N N . LEU A 1 191 ? 9.536 -2.986 -14.186 1.00 84.12 191 LEU A N 1
ATOM 1554 C CA . LEU A 1 191 ? 9.566 -1.828 -15.088 1.00 84.12 191 LEU A CA 1
ATOM 1555 C C . LEU A 1 191 ? 10.932 -1.670 -15.760 1.00 84.12 191 LEU A C 1
ATOM 1557 O O . LEU A 1 191 ? 11.012 -1.527 -16.978 1.00 84.12 191 LEU A O 1
ATOM 1561 N N . ALA A 1 192 ? 12.006 -1.718 -14.971 1.00 82.19 192 ALA A N 1
ATOM 1562 C CA . ALA A 1 192 ? 13.364 -1.592 -15.483 1.00 82.19 192 ALA A CA 1
ATOM 1563 C C . ALA A 1 192 ? 13.734 -2.757 -16.418 1.00 82.19 192 ALA A C 1
ATOM 1565 O O . ALA A 1 192 ? 14.452 -2.547 -17.393 1.00 82.19 192 ALA A O 1
ATOM 1566 N N . ALA A 1 193 ? 13.213 -3.959 -16.149 1.00 83.19 193 ALA A N 1
ATOM 1567 C CA . ALA A 1 193 ? 13.445 -5.158 -16.948 1.00 83.19 193 ALA A CA 1
ATOM 1568 C C . ALA A 1 193 ? 12.552 -5.265 -18.190 1.00 83.19 193 ALA A C 1
ATOM 1570 O O . ALA A 1 193 ? 12.751 -6.181 -18.990 1.00 83.19 193 ALA A O 1
ATOM 1571 N N . TRP A 1 194 ? 11.573 -4.364 -18.345 1.00 81.62 194 TRP A N 1
ATOM 1572 C CA . TRP A 1 194 ? 10.510 -4.477 -19.348 1.00 81.62 194 TRP A CA 1
ATOM 1573 C C . TRP A 1 194 ? 9.705 -5.782 -19.248 1.00 81.62 194 TRP A C 1
ATOM 1575 O O . TRP A 1 194 ? 9.221 -6.318 -20.246 1.00 81.62 194 TRP A O 1
ATOM 1585 N N . ASP A 1 195 ? 9.560 -6.293 -18.028 1.00 82.00 195 ASP A N 1
ATOM 1586 C CA . ASP A 1 195 ? 8.822 -7.516 -17.729 1.00 82.00 195 ASP A CA 1
ATOM 1587 C C . ASP A 1 195 ? 7.343 -7.184 -17.487 1.00 82.00 195 ASP A C 1
ATOM 1589 O O . ASP A 1 195 ? 6.928 -6.867 -16.368 1.00 82.00 195 ASP A O 1
ATOM 1593 N N . PHE A 1 196 ? 6.558 -7.188 -18.569 1.00 76.88 196 PHE A N 1
ATOM 1594 C CA . PHE A 1 196 ? 5.139 -6.835 -18.554 1.00 76.88 196 PHE A CA 1
ATOM 1595 C C . PHE A 1 196 ? 4.253 -7.992 -19.012 1.00 76.88 196 PHE A C 1
ATOM 1597 O O . PHE A 1 196 ? 4.506 -8.634 -20.032 1.00 76.88 196 PHE A O 1
ATOM 1604 N N . GLU A 1 197 ? 3.146 -8.186 -18.299 1.00 74.56 197 GLU A N 1
ATOM 1605 C CA . GLU A 1 197 ? 2.064 -9.083 -18.695 1.00 74.56 197 GLU A CA 1
ATOM 1606 C C . GLU A 1 197 ? 0.944 -8.265 -19.350 1.00 74.56 197 GLU A C 1
ATOM 1608 O O . GLU A 1 197 ? 0.504 -7.245 -18.817 1.00 74.56 197 GLU A O 1
ATOM 1613 N N . VAL A 1 198 ? 0.476 -8.696 -20.523 1.00 70.19 198 VAL A N 1
ATOM 1614 C CA . VAL A 1 198 ? -0.630 -8.030 -21.221 1.00 70.19 198 VAL A CA 1
ATOM 1615 C C . VAL A 1 198 ? -1.946 -8.651 -20.767 1.00 70.19 198 VAL A C 1
ATOM 1617 O O . VAL A 1 198 ? -2.200 -9.829 -21.017 1.00 70.19 198 VAL A O 1
ATOM 1620 N N . SER A 1 199 ? -2.797 -7.847 -20.132 1.00 70.94 199 SER A N 1
ATOM 1621 C CA . SER A 1 199 ? -4.188 -8.210 -19.856 1.00 70.94 199 SER A CA 1
ATOM 1622 C C . SER A 1 199 ? -5.096 -7.739 -20.991 1.00 70.94 199 SER A C 1
ATOM 1624 O O . SER A 1 199 ? -4.916 -6.650 -21.533 1.00 70.94 199 SER A O 1
ATOM 1626 N N . PHE A 1 200 ? -6.093 -8.554 -21.334 1.00 73.56 200 PHE A N 1
ATOM 1627 C CA . PHE A 1 200 ? -7.145 -8.195 -22.292 1.00 73.56 200 PHE A CA 1
ATOM 1628 C C . PHE A 1 200 ? -8.382 -7.593 -21.616 1.00 73.56 200 PHE A C 1
ATOM 1630 O O . PHE A 1 200 ? -9.369 -7.306 -22.294 1.00 73.56 200 PHE A O 1
ATOM 1637 N N . ASP A 1 201 ? -8.349 -7.417 -20.294 1.00 71.00 201 ASP A N 1
ATOM 1638 C CA . ASP A 1 201 ? -9.429 -6.760 -19.573 1.00 71.00 201 ASP A CA 1
ATOM 1639 C C . ASP A 1 201 ? -9.405 -5.255 -19.863 1.00 71.00 201 ASP A C 1
ATOM 1641 O O . ASP A 1 201 ? -8.496 -4.529 -19.464 1.00 71.00 201 ASP A O 1
ATOM 1645 N N . CYS A 1 202 ? -10.394 -4.796 -20.624 1.00 58.59 202 CYS A N 1
ATOM 1646 C CA . CYS A 1 202 ? -10.552 -3.403 -21.022 1.00 58.59 202 CYS A CA 1
ATOM 1647 C C . CYS A 1 202 ? -11.444 -2.598 -20.063 1.00 58.59 202 CYS A C 1
ATOM 1649 O O . CYS A 1 202 ? -11.589 -1.392 -20.254 1.00 58.59 202 CYS A O 1
ATOM 1651 N N . ASN A 1 203 ? -12.017 -3.238 -19.034 1.00 58.97 203 ASN A N 1
ATOM 1652 C CA . ASN A 1 203 ? -12.892 -2.607 -18.041 1.00 58.97 203 ASN A CA 1
ATOM 1653 C C . ASN A 1 203 ? -12.176 -2.348 -16.708 1.00 58.97 203 ASN A C 1
ATOM 1655 O O . ASN A 1 203 ? -12.800 -2.360 -15.647 1.00 58.97 203 ASN A O 1
ATOM 1659 N N . VAL A 1 204 ? -10.866 -2.112 -16.743 1.00 59.03 204 VAL A N 1
ATOM 1660 C CA . VAL A 1 204 ? -10.123 -1.749 -15.537 1.00 59.03 204 VAL A CA 1
ATOM 1661 C C . VAL A 1 204 ? -10.346 -0.262 -15.277 1.00 59.03 204 VAL A C 1
ATOM 1663 O O . VAL A 1 204 ? -9.891 0.593 -16.038 1.00 59.03 204 VAL A O 1
ATOM 1666 N N . GLU A 1 205 ? -11.085 0.054 -14.214 1.00 58.22 205 GLU A N 1
ATOM 1667 C CA . GLU A 1 205 ? -11.195 1.424 -13.717 1.00 58.22 205 GLU A CA 1
ATOM 1668 C C . GLU A 1 205 ? -9.782 1.942 -13.423 1.00 58.22 205 GLU A C 1
ATOM 1670 O O . GLU A 1 205 ? -9.017 1.283 -12.718 1.00 58.22 205 GLU A O 1
ATOM 1675 N N . LEU A 1 206 ? -9.406 3.088 -14.006 1.00 60.28 206 LEU A N 1
ATOM 1676 C CA . LEU A 1 206 ? -8.073 3.652 -13.807 1.00 60.28 206 LEU A CA 1
ATOM 1677 C C . LEU A 1 206 ? -7.883 3.922 -12.308 1.00 60.28 206 LEU A C 1
ATOM 1679 O O . LEU A 1 206 ? -8.589 4.773 -11.752 1.00 60.28 206 LEU A O 1
ATOM 1683 N N . PRO A 1 207 ? -6.950 3.225 -11.638 1.00 58.69 207 PRO A N 1
ATOM 1684 C CA . PRO A 1 207 ? -6.803 3.318 -10.202 1.00 58.69 207 PRO A CA 1
ATOM 1685 C C . PRO A 1 207 ? -6.016 4.606 -9.916 1.00 58.69 207 PRO A C 1
ATOM 1687 O O . PRO A 1 207 ? -4.802 4.610 -9.769 1.00 58.69 207 PRO A O 1
ATOM 1690 N N . ILE A 1 208 ? -6.712 5.744 -9.912 1.00 62.84 208 ILE A N 1
ATOM 1691 C CA . ILE A 1 208 ? -6.160 7.058 -9.523 1.00 62.84 208 ILE A CA 1
ATOM 1692 C C . ILE A 1 208 ? -6.638 7.433 -8.107 1.00 62.84 208 ILE A C 1
ATOM 1694 O O . ILE A 1 208 ? -6.259 8.456 -7.535 1.00 62.84 208 ILE A O 1
ATOM 1698 N N . SER A 1 209 ? -7.496 6.606 -7.507 1.00 64.44 209 SER A N 1
AT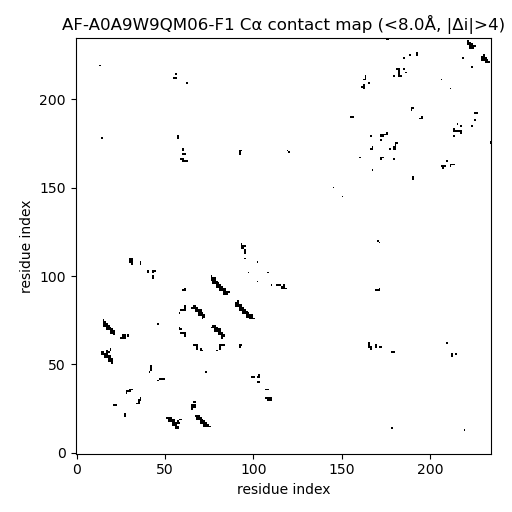OM 1699 C CA . SER A 1 209 ? -8.014 6.840 -6.162 1.00 64.44 209 SER A CA 1
ATOM 1700 C C . SER A 1 209 ? -7.071 6.281 -5.094 1.00 64.44 209 SER A C 1
ATOM 1702 O O . SER A 1 209 ? -6.173 5.491 -5.369 1.00 64.44 209 SER A O 1
ATOM 1704 N N . PHE A 1 210 ? -7.298 6.630 -3.832 1.00 60.50 210 PHE A N 1
ATOM 1705 C CA . PHE A 1 210 ? -6.609 6.006 -2.695 1.00 60.50 210 PHE A CA 1
ATOM 1706 C C . PHE A 1 210 ? -6.862 4.488 -2.591 1.00 60.50 210 PHE A C 1
ATOM 1708 O O . PHE A 1 210 ? -6.174 3.791 -1.845 1.00 60.50 210 PHE A O 1
ATOM 1715 N N . ALA A 1 211 ? -7.863 3.966 -3.311 1.00 63.66 211 ALA A N 1
ATOM 1716 C CA . ALA A 1 211 ? -8.139 2.540 -3.355 1.00 63.66 211 ALA A CA 1
ATOM 1717 C C . ALA A 1 211 ? -7.142 1.771 -4.234 1.00 63.66 211 ALA A C 1
ATOM 1719 O O . ALA A 1 211 ? -7.133 0.544 -4.202 1.00 63.66 211 ALA A O 1
ATOM 1720 N N . SER A 1 212 ? -6.285 2.488 -4.962 1.00 71.94 212 SER A N 1
ATOM 1721 C CA . SER A 1 212 ? -5.232 1.941 -5.813 1.00 71.94 212 SER A CA 1
ATOM 1722 C C . SER A 1 212 ? -4.183 1.252 -4.960 1.00 71.94 212 SER A C 1
ATOM 1724 O O . SER A 1 212 ? -3.392 1.879 -4.251 1.00 71.94 212 SER A O 1
ATOM 1726 N N . ILE A 1 213 ? -4.224 -0.071 -4.995 1.00 71.75 213 ILE A N 1
ATOM 1727 C CA . ILE A 1 213 ? -3.347 -0.924 -4.215 1.00 71.75 213 ILE A CA 1
ATOM 1728 C C . ILE A 1 213 ? -2.323 -1.549 -5.165 1.00 71.75 213 ILE A C 1
ATOM 1730 O O . ILE A 1 213 ? -2.693 -2.065 -6.222 1.00 71.75 213 ILE A O 1
ATOM 1734 N N . PRO A 1 214 ? -1.038 -1.543 -4.791 1.00 72.50 214 PRO A N 1
ATOM 1735 C CA . PRO A 1 214 ? -0.033 -2.368 -5.443 1.00 72.50 214 PRO A CA 1
ATOM 1736 C C . PRO A 1 214 ? -0.385 -3.856 -5.297 1.00 72.50 214 PRO A C 1
ATOM 1738 O O . PRO A 1 214 ? -0.275 -4.427 -4.214 1.00 72.50 214 PRO A O 1
ATOM 1741 N N . LEU A 1 215 ? -0.855 -4.468 -6.388 1.00 70.81 215 LEU A N 1
ATOM 1742 C CA . LEU A 1 215 ? -1.339 -5.858 -6.429 1.00 70.81 215 LEU A CA 1
ATOM 1743 C C . LEU A 1 215 ? -0.419 -6.799 -7.216 1.00 70.81 215 LEU A C 1
ATOM 1745 O O . LEU A 1 215 ? -0.783 -7.945 -7.474 1.00 70.81 215 LEU A O 1
ATOM 1749 N N . TRP A 1 216 ? 0.765 -6.339 -7.624 1.00 72.56 216 TRP A N 1
ATOM 1750 C CA . TRP A 1 216 ? 1.714 -7.218 -8.299 1.00 72.56 216 TRP A CA 1
ATOM 1751 C C . TRP A 1 216 ? 2.209 -8.293 -7.338 1.00 72.56 216 TRP A C 1
ATOM 1753 O O . TRP A 1 216 ? 2.748 -8.000 -6.270 1.00 72.56 216 TRP A O 1
ATOM 1763 N N . SER A 1 217 ? 2.021 -9.548 -7.742 1.00 66.50 217 SER A N 1
ATOM 1764 C CA . SER A 1 217 ? 2.583 -10.694 -7.042 1.00 66.50 217 SER A CA 1
ATOM 1765 C C . SER A 1 217 ? 4.101 -10.566 -7.005 1.00 66.50 217 SER A C 1
ATOM 1767 O O . SER A 1 217 ? 4.730 -10.319 -8.038 1.00 66.50 217 SER A O 1
ATOM 1769 N N . TYR A 1 218 ? 4.689 -10.789 -5.839 1.00 65.25 218 TYR A N 1
ATOM 1770 C CA . TYR A 1 218 ? 6.129 -10.917 -5.678 1.00 65.25 218 TYR A CA 1
ATOM 1771 C C . TYR A 1 218 ? 6.450 -12.329 -5.181 1.00 65.25 218 TYR A C 1
ATOM 1773 O O . TYR A 1 218 ? 5.642 -12.915 -4.459 1.00 65.25 218 TYR A O 1
ATOM 1781 N N . PRO A 1 219 ? 7.586 -12.914 -5.595 1.00 64.44 219 PRO A N 1
ATOM 1782 C CA . PRO A 1 219 ? 8.004 -14.208 -5.078 1.00 64.44 219 PRO A CA 1
ATOM 1783 C C . PRO A 1 219 ? 8.257 -14.120 -3.566 1.00 64.44 219 PRO A C 1
ATOM 1785 O O . PRO A 1 219 ? 8.837 -13.148 -3.089 1.00 64.44 219 PRO A O 1
ATOM 1788 N N . ASP A 1 220 ? 7.865 -15.160 -2.822 1.00 62.50 220 ASP A N 1
ATOM 1789 C CA . ASP A 1 220 ? 8.167 -15.268 -1.382 1.00 62.50 220 ASP A CA 1
ATOM 1790 C C . ASP A 1 220 ? 9.680 -15.327 -1.120 1.00 62.50 220 ASP A C 1
ATOM 1792 O O . ASP A 1 220 ? 10.163 -14.948 -0.054 1.00 62.50 220 ASP A O 1
ATOM 1796 N N . ALA A 1 221 ? 10.440 -15.811 -2.107 1.00 64.69 221 ALA A N 1
ATOM 1797 C CA . ALA A 1 221 ? 11.888 -15.749 -2.084 1.00 64.69 221 ALA A CA 1
ATOM 1798 C C . ALA A 1 221 ? 12.334 -14.295 -2.272 1.00 64.69 221 ALA A C 1
ATOM 1800 O O . ALA A 1 221 ? 11.941 -13.650 -3.240 1.00 64.69 221 ALA A O 1
ATOM 1801 N N . ASP A 1 222 ? 13.212 -13.817 -1.388 1.00 69.19 222 ASP A N 1
ATOM 1802 C CA . ASP A 1 222 ? 13.859 -12.497 -1.423 1.00 69.19 222 ASP A CA 1
ATOM 1803 C C . ASP A 1 222 ? 14.839 -12.338 -2.601 1.00 69.19 222 ASP A C 1
ATOM 1805 O O . ASP A 1 222 ? 15.944 -11.824 -2.463 1.00 69.19 222 ASP A O 1
ATOM 1809 N N . VAL A 1 223 ? 14.469 -12.840 -3.774 1.00 72.19 223 VAL A N 1
ATOM 1810 C CA . VAL A 1 223 ? 15.341 -13.063 -4.915 1.00 72.19 223 VAL A CA 1
ATOM 1811 C C . VAL A 1 223 ? 14.600 -12.707 -6.199 1.00 72.19 223 VAL A C 1
ATOM 1813 O O . VAL A 1 223 ? 13.538 -13.254 -6.492 1.00 72.19 223 VAL A O 1
ATOM 1816 N N . TYR A 1 224 ? 15.195 -11.827 -7.001 1.00 74.44 224 TYR A N 1
ATOM 1817 C CA . TYR A 1 224 ? 14.671 -11.397 -8.291 1.00 74.44 224 TYR A CA 1
ATOM 1818 C C . TYR A 1 224 ? 15.751 -11.474 -9.377 1.00 74.44 224 TYR A C 1
ATOM 1820 O O . TYR A 1 224 ? 16.873 -11.009 -9.188 1.00 74.44 224 TYR A O 1
ATOM 1828 N N . GLY A 1 225 ? 15.428 -12.059 -10.531 1.00 71.62 225 GLY A N 1
ATOM 1829 C CA . GLY A 1 225 ? 16.334 -12.102 -11.682 1.00 71.62 225 GLY A CA 1
ATOM 1830 C C . GLY A 1 225 ? 16.215 -10.838 -12.534 1.00 71.62 225 GLY A C 1
ATOM 1831 O O . GLY A 1 225 ? 15.160 -10.584 -13.101 1.00 71.62 225 GLY A O 1
ATOM 1832 N N . PHE A 1 226 ? 17.293 -10.068 -12.671 1.00 76.75 226 PHE A N 1
ATOM 1833 C CA . PHE A 1 226 ? 17.336 -8.826 -13.445 1.00 76.75 226 PHE A CA 1
ATOM 1834 C C . PHE A 1 226 ? 18.483 -8.856 -14.463 1.00 76.75 226 PHE A C 1
ATOM 1836 O O . PHE A 1 226 ? 19.647 -8.790 -14.083 1.00 76.75 226 PHE A O 1
ATOM 1843 N N . HIS A 1 227 ? 18.170 -8.978 -15.759 1.00 76.62 227 HIS A N 1
ATOM 1844 C CA . HIS A 1 227 ? 19.145 -8.953 -16.867 1.00 76.62 227 HIS A CA 1
ATOM 1845 C C . HIS A 1 227 ? 20.426 -9.785 -16.636 1.00 76.62 227 HIS A C 1
ATOM 1847 O O . HIS A 1 227 ? 21.540 -9.324 -16.872 1.00 76.62 227 HIS A O 1
ATOM 1853 N N . GLY A 1 228 ? 20.274 -11.029 -16.171 1.00 67.75 228 GLY A N 1
ATOM 1854 C CA . GLY A 1 228 ? 21.403 -11.934 -15.909 1.00 67.75 228 GLY A CA 1
ATOM 1855 C C . GLY A 1 228 ? 22.068 -11.757 -14.539 1.00 67.75 228 GLY A C 1
ATOM 1856 O O . GLY A 1 228 ? 22.958 -12.534 -14.198 1.00 67.75 228 GLY A O 1
ATOM 1857 N N . TYR A 1 229 ? 21.607 -10.801 -13.735 1.00 71.62 229 TYR A N 1
ATOM 1858 C CA . TYR A 1 229 ? 21.979 -10.629 -12.336 1.00 71.62 229 TYR A CA 1
ATOM 1859 C C . TYR A 1 229 ? 20.887 -11.163 -11.414 1.00 71.62 229 TYR A C 1
ATOM 1861 O O . TYR A 1 229 ? 19.699 -11.122 -11.731 1.00 71.62 229 TYR A O 1
ATOM 1869 N N . LEU A 1 230 ? 21.302 -11.653 -10.250 1.00 76.56 230 LEU A N 1
ATOM 1870 C CA . LEU A 1 230 ? 20.402 -12.047 -9.178 1.00 76.56 230 LEU A CA 1
ATOM 1871 C C . LEU A 1 230 ? 20.386 -10.931 -8.131 1.00 76.56 230 LEU A C 1
ATOM 1873 O O . LEU A 1 230 ? 21.396 -10.681 -7.476 1.00 76.56 230 LEU A O 1
ATOM 1877 N N . VAL A 1 231 ? 19.257 -10.249 -7.993 1.00 74.69 231 VAL A N 1
ATOM 1878 C CA . VAL A 1 231 ? 19.024 -9.256 -6.945 1.00 74.69 231 VAL A CA 1
ATOM 1879 C C . VAL A 1 231 ? 18.495 -9.995 -5.726 1.00 74.69 231 VAL A C 1
ATOM 1881 O O . VAL A 1 231 ? 17.478 -10.675 -5.822 1.00 74.69 231 VAL A O 1
ATOM 1884 N N . VAL A 1 232 ? 19.189 -9.881 -4.595 1.00 75.19 232 VAL A N 1
ATOM 1885 C CA . VAL A 1 232 ? 18.767 -10.482 -3.326 1.00 75.19 232 VAL A CA 1
ATOM 1886 C C . VAL A 1 232 ? 18.415 -9.368 -2.350 1.00 75.19 232 VAL A C 1
ATOM 1888 O O . VAL A 1 232 ? 19.246 -8.507 -2.065 1.00 75.19 232 VAL A O 1
ATOM 1891 N N . PHE A 1 233 ? 17.192 -9.383 -1.835 1.00 66.81 233 PHE A N 1
ATOM 1892 C CA . PHE A 1 233 ? 16.748 -8.476 -0.787 1.00 66.81 233 PHE A CA 1
ATOM 1893 C C . PHE A 1 233 ? 17.276 -8.996 0.553 1.00 66.81 233 PHE A C 1
ATOM 1895 O O . PHE A 1 233 ? 16.690 -9.897 1.137 1.00 66.81 233 PHE A O 1
ATOM 1902 N N . THR A 1 234 ? 18.388 -8.463 1.057 1.00 58.78 234 THR A N 1
ATOM 1903 C CA . THR A 1 234 ? 18.918 -8.838 2.381 1.00 58.78 234 THR A CA 1
ATOM 1904 C C . THR A 1 234 ? 18.408 -7.881 3.454 1.00 58.78 234 THR A C 1
ATOM 1906 O O . THR A 1 234 ? 18.631 -6.675 3.331 1.00 58.78 234 THR A O 1
ATOM 1909 N N . GLY A 1 235 ? 17.737 -8.421 4.474 1.00 52.28 235 GLY A N 1
ATOM 1910 C CA . GLY A 1 235 ? 17.364 -7.712 5.703 1.00 52.28 235 GLY A CA 1
ATOM 1911 C C . GLY A 1 235 ? 18.471 -7.718 6.744 1.00 52.28 235 GLY A C 1
ATOM 1912 O O . GLY A 1 235 ? 19.235 -8.711 6.775 1.00 52.28 235 GLY A O 1
#

Foldseek 3Di:
DDDDDDDPDPPDDDQFFKWKADDPPDEDDPQQDPVNLVVLLVCLVPVVPQVRIHTASFDAWDDPRYQWMWMDGVVQQKIKIWGWDDDPNDTAIFIFMDHSVVSNVDPGPPVVVSPPGPVCPPVPPPPPPVPPPPPDDPPDDDPDDDDPVNVVLVVVVVLVCQLCVSLVVHPVNCDLPGVSVQLVVVVVLCSVQVPDDDDPPPPDDSRNDSVRGSPDDDDPAQWDDHPNDIHGSDD